Protein AF-A0A3E2N4V1-F1 (afdb_monomer_lite)

Organism: NCBI:txid253257

pLDDT: mean 80.73, std 14.03, range [43.06, 97.31]

Sequence (299 aa):
MKLDQALDEIYKNLSEELDNINGIEFQKKQLLSNEMTPVEKLLNYYCIFDVINSSLPREKSDGDALFFEIEKKTLENKNIMYAKCADVTFSFWILFSTMIRIKDVKLDGVRKNKEGRYSKNFKVISNLLNIKDKEIIKRTMEMFDYQAKEYWTRGNLFLLPDKTNSYGKRLMNNDRFRLTEDKLDLTLWQCFKGGKLSIYFQDNNEKLVEWIKSEHLECMFSRDFFCIEFDGITKELNYDDADIFKTNIQCMYSQESRYIEREYLFSELSENEMKNYIINLQKVIKYRNNRFIKDCENS

Foldseek 3Di:
DWLVVLLVVLCVLCVVVVVVDPPCVVLVVVQPDPDDFLLLNVLSLLQSLQVRPPPDDCCNRPSQLVLVVVVVVVPPDDDPQQSQQKDFLADPQQLLQLLCQLVVPDFPPFDADPLSGGDSYNRVSVSLSPPPPDPSSVVSSVLCRLCSGLVSDLLGMAGQQQDAAPVRDTYCPVVCCVQAVSQNLVSLLLCAQPHPNVRSQVNDVVSSLVRCVVSVVLLQQDLCLLVDDLVNLALPDDRSVGDDDSQRGCDQQDNPDRDDPDRDDSNPDHSSSSSSNSRSSSSSSSNSNSPVVVVVVVD

Radius of gyration: 19.4 Å; chains: 1; bounding box: 49×43×57 Å

Structure (mmCIF, N/CA/C/O backbone):
data_AF-A0A3E2N4V1-F1
#
_entry.id   AF-A0A3E2N4V1-F1
#
loop_
_atom_site.group_PDB
_atom_site.id
_atom_site.type_symbol
_atom_site.label_atom_id
_atom_site.label_alt_id
_atom_site.label_comp_id
_atom_site.label_asym_id
_atom_site.label_entity_id
_atom_site.label_seq_id
_atom_site.pdbx_PDB_ins_code
_atom_site.Cartn_x
_atom_site.Cartn_y
_atom_site.Cartn_z
_atom_site.occupancy
_atom_site.B_iso_or_equiv
_atom_site.auth_seq_id
_atom_site.auth_comp_id
_atom_site.auth_asym_id
_atom_site.auth_atom_id
_atom_site.pdbx_PDB_model_num
ATOM 1 N N . MET A 1 1 ? -3.587 -15.792 1.107 1.00 58.47 1 MET A N 1
ATOM 2 C CA . MET A 1 1 ? -4.174 -15.882 2.466 1.00 58.47 1 MET A CA 1
ATOM 3 C C . MET A 1 1 ? -4.967 -14.603 2.736 1.00 58.47 1 MET A C 1
ATOM 5 O O . MET A 1 1 ? -4.524 -13.563 2.273 1.00 58.47 1 MET A O 1
ATOM 9 N N . LYS A 1 2 ? -6.151 -14.661 3.365 1.00 65.00 2 LYS A N 1
ATOM 10 C CA . LYS A 1 2 ? -6.993 -13.470 3.667 1.00 65.00 2 LYS A CA 1
ATOM 11 C C . LYS A 1 2 ? -6.695 -12.915 5.070 1.00 65.00 2 LYS A C 1
ATOM 13 O O . LYS A 1 2 ? -6.191 -13.668 5.898 1.00 65.00 2 LYS A O 1
ATOM 18 N N . LEU A 1 3 ? -7.053 -11.648 5.343 1.00 65.94 3 LEU A N 1
ATOM 19 C CA . LEU A 1 3 ? -6.888 -10.973 6.650 1.00 65.94 3 LEU A CA 1
ATOM 20 C C . LEU A 1 3 ? -7.244 -11.878 7.841 1.00 65.94 3 LEU A C 1
ATOM 22 O O . LEU A 1 3 ? -6.459 -11.977 8.774 1.00 65.94 3 LEU A O 1
ATOM 26 N N . ASP A 1 4 ? -8.383 -12.570 7.778 1.00 66.38 4 ASP A N 1
ATOM 27 C CA . ASP A 1 4 ? -8.861 -13.435 8.864 1.00 66.38 4 ASP A CA 1
ATOM 28 C C . ASP A 1 4 ? -7.884 -14.574 9.186 1.00 66.38 4 ASP A C 1
ATOM 30 O O . ASP A 1 4 ? -7.523 -14.769 10.336 1.00 66.38 4 ASP A O 1
ATOM 34 N N . GLN A 1 5 ? -7.365 -15.256 8.163 1.00 67.94 5 GLN A N 1
ATOM 35 C CA . GLN A 1 5 ? -6.404 -16.352 8.341 1.00 67.94 5 GLN A CA 1
ATOM 36 C C . GLN A 1 5 ? -5.072 -15.856 8.920 1.00 67.94 5 GLN A C 1
ATOM 38 O O . GLN A 1 5 ? -4.460 -16.530 9.744 1.00 67.94 5 GLN A O 1
ATOM 43 N N . ALA A 1 6 ? -4.623 -14.675 8.485 1.00 65.81 6 ALA A N 1
ATOM 44 C CA . ALA A 1 6 ? -3.412 -14.056 9.008 1.00 65.81 6 ALA A CA 1
ATOM 45 C C . ALA A 1 6 ? -3.594 -13.646 10.476 1.00 65.81 6 ALA A C 1
ATOM 47 O O . ALA A 1 6 ? -2.721 -13.917 11.297 1.00 65.81 6 ALA A O 1
ATOM 48 N N . LEU A 1 7 ? -4.737 -13.035 10.809 1.00 67.38 7 LEU A N 1
ATOM 49 C CA . LEU A 1 7 ? -5.078 -12.675 12.180 1.00 67.38 7 LEU A CA 1
ATOM 50 C C . LEU A 1 7 ? -5.178 -13.902 13.069 1.00 67.38 7 LEU A C 1
ATOM 52 O O . LEU A 1 7 ? -4.609 -13.868 14.146 1.00 67.38 7 LEU A O 1
ATOM 56 N N . ASP A 1 8 ? -5.833 -14.976 12.638 1.00 69.75 8 ASP A N 1
ATOM 57 C CA . ASP A 1 8 ? -5.962 -16.194 13.441 1.00 69.75 8 ASP A CA 1
ATOM 58 C C . ASP A 1 8 ? -4.592 -16.791 13.790 1.00 69.75 8 ASP A C 1
ATOM 60 O O . ASP A 1 8 ? -4.352 -17.161 14.938 1.00 69.75 8 ASP 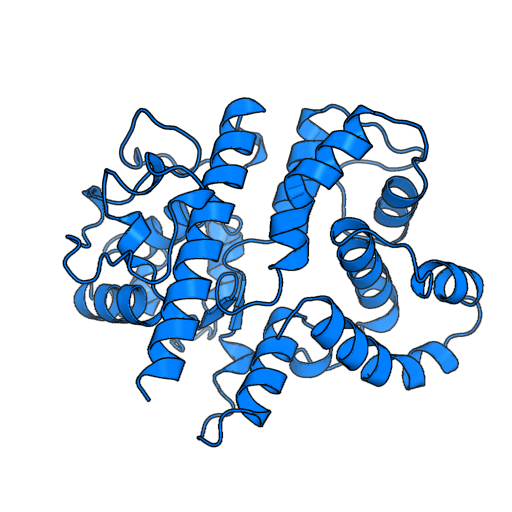A O 1
ATOM 64 N N . GLU A 1 9 ? -3.655 -16.827 12.837 1.00 67.25 9 GLU A N 1
ATOM 65 C CA . GLU A 1 9 ? -2.293 -17.316 13.084 1.00 67.25 9 GLU A CA 1
ATOM 66 C C . GLU A 1 9 ? -1.490 -16.345 13.972 1.00 67.25 9 GLU A C 1
ATOM 68 O O . GLU A 1 9 ? -0.752 -16.778 14.858 1.00 67.25 9 GLU A O 1
ATOM 73 N N . ILE A 1 10 ? -1.666 -15.030 13.795 1.00 64.69 10 ILE A N 1
ATOM 74 C CA . ILE A 1 10 ? -1.121 -13.998 14.692 1.00 64.69 10 ILE A CA 1
ATOM 75 C C . ILE A 1 10 ? -1.653 -14.202 16.112 1.00 64.69 10 ILE A C 1
ATOM 77 O O . ILE A 1 10 ? -0.876 -14.299 17.055 1.00 64.69 10 ILE A O 1
ATOM 81 N N . TYR A 1 11 ? -2.969 -14.306 16.269 1.00 66.62 11 TYR A N 1
ATOM 82 C CA . TYR A 1 11 ? -3.641 -14.504 17.545 1.00 66.62 11 TYR A CA 1
ATOM 83 C C . TYR A 1 11 ? -3.194 -15.792 18.203 1.00 66.62 11 TYR A C 1
ATOM 85 O O . TYR A 1 11 ? -2.891 -15.777 19.385 1.00 66.62 11 TYR A O 1
ATOM 93 N N . LYS A 1 12 ? -3.090 -16.887 17.453 1.00 68.25 12 LYS A N 1
ATOM 94 C CA . LYS A 1 12 ? -2.571 -18.156 17.958 1.00 68.25 12 LYS A CA 1
ATOM 95 C C . LYS A 1 12 ? -1.145 -18.011 18.488 1.00 68.25 12 LYS A C 1
ATOM 97 O O . LYS A 1 12 ? -0.866 -18.476 19.586 1.00 68.25 12 LYS A O 1
ATOM 102 N N . ASN A 1 13 ? -0.269 -17.324 17.752 1.00 63.62 13 ASN A N 1
ATOM 103 C CA . ASN A 1 13 ? 1.108 -17.075 18.185 1.00 63.62 13 ASN A CA 1
ATOM 104 C C . ASN A 1 13 ? 1.195 -16.108 19.382 1.00 63.62 13 ASN A C 1
ATOM 106 O O . ASN A 1 13 ? 2.127 -16.206 20.172 1.00 63.62 13 ASN A O 1
ATOM 110 N N . LEU A 1 14 ? 0.236 -15.188 19.525 1.00 59.28 14 LEU A N 1
ATOM 111 C CA . LEU A 1 14 ? 0.198 -14.187 20.597 1.00 59.28 14 LEU A CA 1
ATOM 112 C C . LEU A 1 14 ? -0.629 -14.622 21.817 1.00 59.28 14 LEU A C 1
ATOM 114 O O . LEU A 1 14 ? -0.462 -14.043 22.883 1.00 59.28 14 LEU A O 1
ATOM 118 N N . SER A 1 15 ? -1.510 -15.618 21.690 1.00 58.41 15 SER A N 1
ATOM 119 C CA . SER A 1 15 ? -2.417 -16.111 22.740 1.00 58.41 15 SER A CA 1
ATOM 120 C C . SER A 1 15 ? -1.646 -16.572 23.971 1.00 58.41 15 SER A C 1
ATOM 122 O O . SER A 1 15 ? -2.024 -16.241 25.091 1.00 58.41 15 SER A O 1
ATOM 124 N N . GLU A 1 16 ? -0.536 -17.281 23.763 1.00 59.56 16 GLU A N 1
ATOM 125 C CA . GLU A 1 16 ? 0.322 -17.767 24.846 1.00 59.56 16 GLU A CA 1
ATOM 126 C C . GLU A 1 16 ? 0.996 -16.613 25.610 1.00 59.56 16 GLU A C 1
ATOM 128 O O . GLU A 1 16 ? 1.201 -16.710 26.817 1.00 59.56 16 GLU A O 1
ATOM 133 N N . GLU A 1 17 ? 1.294 -15.488 24.952 1.00 58.19 17 GLU A N 1
ATOM 134 C CA . GLU A 1 17 ? 1.841 -14.298 25.620 1.00 58.19 17 GLU A CA 1
ATOM 135 C C . GLU A 1 17 ? 0.741 -13.435 26.253 1.00 58.19 17 GLU A C 1
ATOM 137 O O . GLU A 1 17 ? 0.893 -12.964 27.379 1.00 58.19 17 GLU A O 1
ATOM 142 N N . LEU A 1 18 ? -0.401 -13.284 25.577 1.00 57.09 18 LEU A N 1
ATOM 143 C CA . LEU A 1 18 ? -1.580 -12.564 26.060 1.00 57.09 18 LEU A CA 1
ATOM 144 C C . LEU A 1 18 ? -2.110 -13.149 27.371 1.00 57.09 18 LEU A C 1
ATOM 146 O O . LEU A 1 18 ? -2.526 -12.396 28.253 1.00 57.09 18 LEU A O 1
ATOM 150 N N . ASP A 1 19 ? -2.107 -14.473 27.524 1.00 60.50 19 ASP A N 1
ATOM 151 C CA . ASP A 1 19 ? -2.536 -15.170 28.746 1.00 60.50 19 ASP A CA 1
ATOM 152 C C . ASP A 1 19 ? -1.631 -14.936 29.952 1.00 60.50 19 ASP A C 1
ATOM 154 O O . ASP A 1 19 ? -2.089 -15.067 31.085 1.00 60.50 19 ASP A O 1
ATOM 158 N N . ASN A 1 20 ? -0.414 -14.449 29.725 1.00 57.34 20 ASN A N 1
ATOM 159 C CA . ASN A 1 20 ? 0.532 -14.100 30.779 1.00 57.34 20 ASN A CA 1
ATOM 160 C C . ASN A 1 20 ? 0.531 -12.602 31.144 1.00 57.34 20 ASN A C 1
ATOM 162 O O . ASN A 1 20 ? 1.200 -12.203 32.100 1.00 57.34 20 ASN A O 1
ATOM 166 N N . ILE A 1 21 ? -0.218 -11.758 30.423 1.00 57.19 21 ILE A N 1
ATOM 167 C CA . ILE A 1 21 ? -0.322 -10.321 30.712 1.00 57.19 21 ILE A CA 1
ATOM 168 C C . ILE A 1 21 ? -1.536 -10.078 31.620 1.00 57.19 21 ILE A C 1
ATOM 170 O O . ILE A 1 21 ? -2.685 -10.118 31.183 1.00 57.19 21 ILE A O 1
ATOM 174 N N . ASN A 1 22 ? -1.280 -9.789 32.898 1.00 52.47 22 ASN A N 1
ATOM 175 C CA . ASN A 1 22 ? -2.322 -9.399 33.853 1.00 52.47 22 ASN A CA 1
ATOM 176 C C . ASN A 1 22 ? -2.904 -8.015 33.510 1.00 52.47 22 ASN A C 1
ATOM 178 O O . ASN A 1 22 ? -2.154 -7.067 33.269 1.00 52.47 22 ASN A O 1
ATOM 182 N N . GLY A 1 23 ? -4.234 -7.865 33.571 1.00 53.09 23 GLY A N 1
ATOM 183 C CA . GLY A 1 23 ? -4.907 -6.563 33.463 1.00 53.09 23 GLY A CA 1
ATOM 184 C C . GLY A 1 23 ? -5.324 -6.152 32.048 1.00 53.09 23 GLY A C 1
ATOM 185 O O . GLY A 1 23 ? -5.673 -4.989 31.838 1.00 53.09 23 GLY A O 1
ATOM 186 N N . ILE A 1 24 ? -5.313 -7.088 31.090 1.00 53.81 24 ILE A N 1
ATOM 187 C CA . ILE A 1 24 ? -5.814 -6.876 29.722 1.00 53.81 24 ILE A CA 1
ATOM 188 C C . ILE A 1 24 ? -7.078 -7.694 29.396 1.00 53.81 24 ILE A C 1
ATOM 190 O O . ILE A 1 24 ? -7.477 -7.774 28.235 1.00 53.81 24 ILE A O 1
ATOM 194 N N . GLU A 1 25 ? -7.744 -8.302 30.388 1.00 56.88 25 GLU A N 1
ATOM 195 C CA . GLU A 1 25 ? -8.963 -9.109 30.187 1.00 56.88 25 GLU A CA 1
ATOM 196 C C . GLU A 1 25 ? -10.086 -8.353 29.457 1.00 56.88 25 GLU A C 1
ATOM 198 O O . GLU A 1 25 ? -10.826 -8.938 28.663 1.00 56.88 25 GLU A O 1
ATOM 203 N N . PHE A 1 26 ? -10.209 -7.045 29.692 1.00 51.50 26 PHE A N 1
ATOM 204 C CA . PHE A 1 26 ? -11.196 -6.210 29.009 1.00 51.50 26 PHE A CA 1
ATOM 205 C C . PHE A 1 26 ? -10.869 -6.048 27.517 1.00 51.50 26 PHE A C 1
ATOM 207 O O . PHE A 1 26 ? -11.755 -6.176 26.670 1.00 51.50 26 PHE A O 1
ATOM 214 N N . GLN A 1 27 ? -9.592 -5.836 27.192 1.00 56.81 27 GLN A N 1
ATOM 215 C CA . GLN A 1 27 ? -9.087 -5.774 25.826 1.00 56.81 27 GLN A CA 1
ATOM 216 C C . GLN A 1 27 ? -9.297 -7.123 25.139 1.00 56.81 27 GLN A C 1
ATOM 218 O O . GLN A 1 27 ? -9.905 -7.153 24.077 1.00 56.81 27 GLN A O 1
ATOM 223 N N . LYS A 1 28 ? -8.934 -8.248 25.772 1.00 55.97 28 LYS A N 1
ATOM 224 C CA . LYS A 1 28 ? -9.174 -9.602 25.230 1.00 55.97 28 LYS A CA 1
ATOM 225 C C . LYS A 1 28 ? -10.636 -9.824 24.827 1.00 55.97 28 LYS A C 1
ATOM 227 O O . LYS A 1 28 ? -10.908 -10.331 23.743 1.00 55.97 28 LYS A O 1
ATOM 232 N N . LYS A 1 29 ? -11.585 -9.397 25.667 1.00 56.25 29 LYS A N 1
ATOM 233 C CA . LYS A 1 29 ? -13.025 -9.555 25.408 1.00 56.25 29 LYS A CA 1
ATOM 234 C C . LYS A 1 29 ? -13.541 -8.672 24.261 1.00 56.25 29 LYS A C 1
ATOM 236 O O . LYS A 1 29 ? -14.451 -9.096 23.557 1.00 56.25 29 LYS A O 1
ATOM 241 N N . GLN A 1 30 ? -12.981 -7.475 24.057 1.00 56.34 30 GLN A N 1
ATOM 242 C CA . GLN A 1 30 ? -13.285 -6.643 22.878 1.00 56.34 30 GLN A CA 1
ATOM 243 C C . GLN A 1 30 ? -12.625 -7.177 21.595 1.00 56.34 30 GLN A C 1
ATOM 245 O O . GLN A 1 30 ? -13.226 -7.097 20.527 1.00 56.34 30 GLN A O 1
ATOM 250 N N . LEU A 1 31 ? -11.418 -7.739 21.702 1.00 53.03 31 LEU A N 1
ATOM 251 C CA . LEU A 1 31 ? -10.605 -8.225 20.580 1.00 53.03 31 LEU A CA 1
ATOM 252 C C . LEU A 1 31 ? -11.146 -9.512 19.931 1.00 53.03 31 LEU A C 1
ATOM 254 O O . LEU A 1 31 ? -10.849 -9.771 18.771 1.00 53.03 31 LEU A O 1
ATOM 258 N N . LEU A 1 32 ? -11.946 -10.300 20.656 1.00 52.72 32 LEU A N 1
ATOM 259 C CA . LEU A 1 32 ? -12.486 -11.598 20.216 1.00 52.72 32 LEU A CA 1
ATOM 260 C C . LEU A 1 32 ? -13.977 -11.541 19.825 1.00 52.72 32 LEU A C 1
ATOM 262 O O . LEU A 1 32 ? -14.663 -12.561 19.789 1.00 52.72 32 LEU A O 1
ATOM 266 N N . SER A 1 33 ? -14.506 -10.344 19.562 1.00 57.91 33 SER A N 1
ATOM 267 C CA . SER A 1 33 ? -15.866 -10.171 19.043 1.00 57.91 33 SER A CA 1
ATOM 268 C C . SER A 1 33 ? -15.996 -10.772 17.635 1.00 57.91 33 SER A C 1
ATOM 270 O O . SER A 1 33 ? -15.284 -10.367 16.717 1.00 57.91 33 SER A O 1
ATOM 272 N N . ASN A 1 34 ? -16.940 -11.698 17.436 1.00 54.94 34 ASN A N 1
ATOM 273 C CA . ASN A 1 34 ? -17.176 -12.355 16.140 1.00 54.94 34 ASN A CA 1
ATOM 274 C C . ASN A 1 34 ? -17.822 -11.441 15.074 1.00 54.94 34 ASN A C 1
ATOM 276 O O . ASN A 1 34 ? -17.920 -11.841 13.916 1.00 54.94 34 ASN A O 1
ATOM 280 N N . GLU A 1 35 ? -18.237 -10.220 15.426 1.00 71.81 35 GLU A N 1
ATOM 281 C CA . GLU A 1 35 ? -18.923 -9.274 14.529 1.00 71.81 35 GLU A CA 1
ATOM 282 C C . GLU A 1 35 ? -18.092 -8.002 14.294 1.00 71.81 35 GLU A C 1
ATOM 284 O O . GLU A 1 35 ? -18.547 -6.892 14.548 1.00 71.81 35 GLU A O 1
ATOM 289 N N . MET A 1 36 ? -16.842 -8.150 13.849 1.00 81.62 36 MET A N 1
ATOM 290 C CA . MET A 1 36 ? -15.988 -7.010 13.487 1.00 81.62 36 MET A CA 1
ATOM 291 C C . MET A 1 36 ? -15.849 -6.857 11.972 1.00 81.62 36 MET A C 1
ATOM 293 O O . MET A 1 36 ? -15.576 -7.826 11.255 1.00 81.62 36 MET A O 1
ATOM 297 N N . THR A 1 37 ? -15.961 -5.619 11.498 1.00 87.31 37 THR A N 1
ATOM 298 C CA . THR A 1 37 ? -15.586 -5.213 10.138 1.00 87.31 37 THR A CA 1
ATOM 299 C C . THR A 1 37 ? -14.085 -5.434 9.892 1.00 87.31 37 THR A C 1
ATOM 301 O O . THR A 1 37 ? -13.292 -5.500 10.840 1.00 87.31 37 THR A O 1
ATOM 304 N N . PRO A 1 38 ? -13.638 -5.527 8.624 1.00 89.06 38 PRO A N 1
ATOM 305 C CA . PRO A 1 38 ? -12.215 -5.640 8.303 1.00 89.06 38 PRO A CA 1
ATOM 306 C C . PRO A 1 38 ? -11.358 -4.518 8.908 1.00 89.06 38 PRO A C 1
ATOM 308 O O . PRO A 1 38 ? -10.259 -4.777 9.401 1.00 89.06 38 PRO A O 1
ATOM 311 N N . VAL A 1 39 ? -11.860 -3.278 8.913 1.00 91.19 39 VAL A N 1
ATOM 312 C CA . VAL A 1 39 ? -11.156 -2.136 9.515 1.00 91.19 39 VAL A CA 1
ATOM 313 C C . VAL A 1 39 ? -11.015 -2.297 11.025 1.00 91.19 39 VAL A C 1
ATOM 315 O O . VAL A 1 39 ? -9.919 -2.105 11.554 1.00 91.19 39 VAL A O 1
ATOM 318 N N . GLU A 1 40 ? -12.084 -2.679 11.725 1.00 87.50 40 GLU A N 1
ATOM 319 C CA . GLU A 1 40 ? -12.035 -2.908 13.173 1.00 87.50 40 GLU A CA 1
ATOM 320 C C . GLU A 1 40 ? -11.039 -4.010 13.530 1.00 87.50 40 GLU A C 1
ATOM 322 O O . GLU A 1 40 ? -10.240 -3.837 14.450 1.00 87.50 40 GLU A O 1
ATOM 327 N N . LYS A 1 41 ? -11.013 -5.099 12.753 1.00 84.44 41 LYS A N 1
ATOM 328 C CA . LYS A 1 41 ? -10.042 -6.188 12.906 1.00 84.44 41 LYS A CA 1
ATOM 329 C C . LYS A 1 41 ? -8.595 -5.696 12.785 1.00 84.44 41 LYS A C 1
ATOM 331 O O . LYS A 1 41 ? -7.772 -5.997 13.650 1.00 84.44 41 LYS A O 1
ATOM 336 N N . LEU A 1 42 ? -8.282 -4.905 11.756 1.00 86.62 42 LEU A N 1
ATOM 337 C CA . LEU A 1 42 ? -6.926 -4.385 11.539 1.00 86.62 42 LEU A CA 1
ATOM 338 C C . LEU A 1 42 ? -6.511 -3.341 12.592 1.00 86.62 42 LEU A C 1
ATOM 340 O O . LEU A 1 42 ? -5.364 -3.318 13.038 1.00 86.62 42 LEU A O 1
ATOM 344 N N . LEU A 1 43 ? -7.442 -2.493 13.032 1.00 87.12 43 LEU A N 1
ATOM 345 C CA . LEU A 1 43 ? -7.211 -1.553 14.129 1.00 87.12 43 LEU A CA 1
ATOM 346 C C . LEU A 1 43 ? -6.951 -2.289 15.451 1.00 87.12 43 LEU A C 1
ATOM 348 O O . LEU A 1 43 ? -6.006 -1.957 16.167 1.00 87.12 43 LEU A O 1
ATOM 352 N N . ASN A 1 44 ? -7.731 -3.326 15.746 1.00 79.56 44 ASN A N 1
ATOM 353 C CA . ASN A 1 44 ? -7.531 -4.175 16.917 1.00 79.56 44 ASN A CA 1
ATOM 354 C C . ASN A 1 44 ? -6.181 -4.895 16.899 1.00 79.56 44 ASN A C 1
ATOM 356 O O . ASN A 1 44 ? -5.494 -4.922 17.921 1.00 79.56 44 ASN A O 1
ATOM 360 N N . TYR A 1 45 ? -5.740 -5.373 15.735 1.00 78.81 45 TYR A N 1
ATOM 361 C CA . TYR A 1 45 ? -4.380 -5.884 15.569 1.00 78.81 45 TYR A CA 1
ATOM 362 C C . TYR A 1 45 ? -3.316 -4.857 15.987 1.00 78.81 45 TYR A C 1
ATOM 364 O O . TYR A 1 45 ? -2.397 -5.191 16.732 1.00 78.81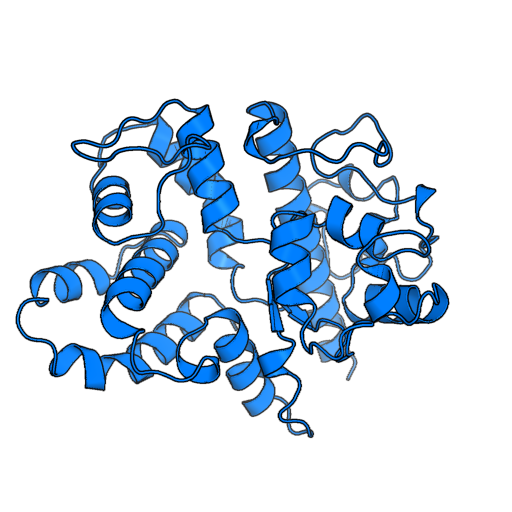 45 TYR A O 1
ATOM 372 N N . TYR A 1 46 ? -3.448 -3.587 15.588 1.00 81.12 46 TYR A N 1
ATOM 373 C CA . TYR A 1 46 ? -2.493 -2.556 16.008 1.00 81.12 46 TYR A CA 1
ATOM 374 C C . TYR A 1 46 ? -2.501 -2.296 17.517 1.00 81.12 46 TYR A C 1
ATOM 376 O O . TYR A 1 46 ? -1.437 -2.027 18.069 1.00 81.12 46 TYR A O 1
ATOM 384 N N . CYS A 1 47 ? -3.652 -2.396 18.190 1.00 75.19 47 CYS A N 1
ATOM 385 C CA . CYS A 1 47 ? -3.717 -2.333 19.654 1.00 75.19 47 CYS A CA 1
ATOM 386 C C . CYS A 1 47 ? -2.915 -3.460 20.306 1.00 75.19 47 CYS A C 1
ATOM 388 O O . CYS A 1 47 ? -2.172 -3.218 21.249 1.00 75.19 47 CYS A O 1
ATOM 390 N N . ILE A 1 48 ? -3.062 -4.684 19.805 1.00 70.25 48 ILE A N 1
ATOM 391 C CA . ILE A 1 48 ? -2.354 -5.858 20.325 1.00 70.25 48 ILE A CA 1
ATOM 392 C C . ILE A 1 48 ? -0.852 -5.714 20.101 1.00 70.25 48 ILE A C 1
ATOM 394 O O . ILE A 1 48 ? -0.059 -5.906 21.020 1.00 70.25 48 ILE A O 1
ATOM 398 N N . PHE A 1 49 ? -0.471 -5.322 18.886 1.00 70.00 49 PHE A N 1
ATOM 399 C CA . PHE A 1 49 ? 0.914 -5.078 18.516 1.00 70.00 49 PHE A CA 1
ATOM 400 C C . PHE A 1 49 ? 1.542 -3.991 19.404 1.00 70.00 49 PHE A C 1
ATOM 402 O O . PHE A 1 49 ? 2.672 -4.161 19.832 1.00 70.00 49 PHE A O 1
ATOM 409 N N . ASP A 1 50 ? 0.827 -2.915 19.751 1.00 66.12 50 ASP A N 1
ATOM 410 C CA . ASP A 1 50 ? 1.306 -1.876 20.688 1.00 66.12 50 ASP A CA 1
ATOM 411 C C . ASP A 1 50 ? 1.540 -2.417 22.116 1.00 66.12 50 ASP A C 1
ATOM 413 O O . ASP A 1 50 ? 2.421 -1.938 22.824 1.00 66.12 50 ASP A O 1
ATOM 417 N N . VAL A 1 51 ? 0.781 -3.437 22.534 1.00 62.56 51 VAL A N 1
ATOM 418 C CA . VAL A 1 51 ? 0.833 -4.012 23.891 1.00 62.56 51 VAL A CA 1
ATOM 419 C C . VAL A 1 51 ? 1.899 -5.106 24.036 1.00 62.56 51 VAL A C 1
ATOM 421 O O . VAL A 1 51 ? 2.556 -5.168 25.071 1.00 62.56 51 VAL A O 1
ATOM 424 N N . ILE A 1 52 ? 2.081 -5.967 23.028 1.00 61.81 52 ILE A N 1
ATOM 425 C CA . ILE A 1 52 ? 2.908 -7.188 23.145 1.00 61.81 52 ILE A CA 1
ATOM 426 C C . ILE A 1 52 ? 4.330 -7.001 22.594 1.00 61.81 52 ILE A C 1
ATOM 428 O O . ILE A 1 52 ? 5.262 -7.703 22.970 1.00 61.81 52 ILE A O 1
ATOM 432 N N . ASN A 1 53 ? 4.539 -6.035 21.701 1.00 61.47 53 ASN A N 1
ATOM 433 C CA . ASN A 1 53 ? 5.668 -6.067 20.771 1.00 61.47 53 ASN A CA 1
ATOM 434 C C . ASN A 1 53 ? 7.080 -6.085 21.315 1.00 61.47 53 ASN A C 1
ATOM 436 O O . ASN A 1 53 ? 7.989 -6.474 20.583 1.00 61.47 53 ASN A O 1
ATOM 440 N N . SER A 1 54 ? 7.321 -5.496 22.485 1.00 56.56 54 SER A N 1
ATOM 441 C CA . SER A 1 54 ? 8.680 -5.051 22.807 1.00 56.56 54 SER A CA 1
ATOM 442 C C . SER A 1 54 ? 9.691 -6.200 22.953 1.00 56.56 54 SER A C 1
ATOM 444 O O . SER A 1 54 ? 10.886 -5.930 23.035 1.00 56.56 54 SER A O 1
ATOM 446 N N . SER A 1 55 ? 9.238 -7.458 22.954 1.00 60.00 55 SER A N 1
ATOM 447 C CA . SER A 1 55 ? 10.047 -8.669 23.141 1.00 60.00 55 SER A CA 1
ATOM 448 C C . SER A 1 55 ? 10.155 -9.606 21.927 1.00 60.00 55 SER A C 1
ATOM 450 O O . SER A 1 55 ? 10.984 -10.516 21.970 1.00 60.00 55 SER A O 1
ATOM 452 N N . LEU A 1 56 ? 9.379 -9.423 20.849 1.00 65.50 56 LEU A N 1
ATOM 453 C CA . LEU A 1 56 ? 9.307 -10.395 19.743 1.00 65.50 56 LEU A CA 1
ATOM 454 C C . LEU A 1 56 ? 10.172 -10.010 18.517 1.00 65.50 56 LEU A C 1
ATOM 456 O O . LEU A 1 56 ? 10.233 -8.835 18.151 1.00 65.50 56 LEU A O 1
ATOM 460 N N . PRO A 1 57 ? 10.823 -10.980 17.833 1.00 67.25 57 PRO A N 1
ATOM 461 C CA . PRO A 1 57 ? 11.485 -10.749 16.543 1.00 67.25 57 PRO A CA 1
ATOM 462 C C . PRO A 1 57 ? 10.512 -10.267 15.454 1.00 67.25 57 PRO A C 1
ATOM 464 O O . PRO A 1 57 ? 9.358 -10.696 15.431 1.00 67.25 57 PRO A O 1
ATOM 467 N N . ARG A 1 58 ? 10.993 -9.447 14.502 1.00 68.00 58 ARG A N 1
ATOM 468 C CA . ARG A 1 58 ? 10.170 -8.818 13.443 1.00 68.00 58 ARG A CA 1
ATOM 469 C C . ARG A 1 58 ? 9.325 -9.831 12.673 1.00 68.00 58 ARG A C 1
ATOM 471 O O . ARG A 1 58 ? 8.154 -9.593 12.444 1.00 68.00 58 ARG A O 1
ATOM 478 N N . GLU A 1 59 ? 9.887 -10.971 12.297 1.00 67.88 59 GLU A N 1
ATOM 479 C CA . GLU A 1 59 ? 9.185 -12.028 11.558 1.00 67.88 59 GLU A CA 1
ATOM 480 C C . GLU A 1 59 ? 8.012 -12.671 12.321 1.00 67.88 59 GLU A C 1
ATOM 482 O O . GLU A 1 59 ? 7.223 -13.398 11.725 1.00 67.88 59 GLU A O 1
ATOM 487 N N . LYS A 1 60 ? 7.899 -12.423 13.632 1.00 65.31 60 LYS A N 1
ATOM 488 C CA . LYS A 1 60 ? 6.806 -12.900 14.488 1.00 65.31 60 LYS A CA 1
ATOM 489 C C . LYS A 1 60 ? 5.861 -11.796 14.940 1.00 65.31 60 LYS A C 1
ATOM 491 O O . LYS A 1 60 ? 4.800 -12.106 15.472 1.00 65.31 60 LYS A O 1
ATOM 496 N N . SER A 1 61 ? 6.250 -10.538 14.770 1.00 63.12 61 SER A N 1
ATOM 497 C CA . SER A 1 61 ? 5.471 -9.409 15.249 1.00 63.12 61 SER A CA 1
ATOM 498 C C . SER A 1 61 ? 5.019 -8.493 14.117 1.00 63.12 61 SER A C 1
ATOM 500 O O . SER A 1 61 ? 3.876 -8.054 14.131 1.00 63.12 61 SER A O 1
ATOM 502 N N . ASP A 1 62 ? 5.859 -8.205 13.126 1.00 71.44 62 ASP A N 1
ATOM 503 C CA . ASP A 1 62 ? 5.514 -7.332 12.006 1.00 71.44 62 ASP A CA 1
ATOM 504 C C . ASP A 1 62 ? 4.639 -8.075 10.992 1.00 71.44 62 ASP A C 1
ATOM 506 O O . ASP A 1 62 ? 4.999 -9.143 10.494 1.00 71.44 62 ASP A O 1
ATOM 510 N N . GLY A 1 63 ? 3.460 -7.522 10.710 1.00 70.75 63 GLY A N 1
ATOM 511 C CA . GLY A 1 63 ? 2.402 -8.239 9.996 1.00 70.75 63 GLY A CA 1
ATOM 512 C C . GLY A 1 63 ? 2.753 -8.526 8.536 1.00 70.75 63 GLY A C 1
ATOM 513 O O . GLY A 1 63 ? 2.350 -9.553 7.995 1.00 70.75 63 GLY A O 1
ATOM 514 N N . ASP A 1 64 ? 3.529 -7.646 7.901 1.00 74.88 64 ASP A N 1
ATOM 515 C CA . ASP A 1 64 ? 4.043 -7.864 6.548 1.00 74.88 64 ASP A CA 1
ATOM 516 C C . ASP A 1 64 ? 5.090 -8.994 6.516 1.00 74.88 64 ASP A C 1
ATOM 518 O O . ASP A 1 64 ? 4.978 -9.918 5.713 1.00 74.88 64 ASP A O 1
ATOM 522 N N . ALA A 1 65 ? 6.053 -8.986 7.436 1.00 73.19 65 ALA A N 1
ATOM 523 C CA . ALA A 1 65 ? 7.088 -10.004 7.561 1.00 73.19 65 ALA A CA 1
ATOM 524 C C . ALA A 1 65 ? 6.490 -11.375 7.901 1.00 73.19 65 ALA A C 1
ATOM 526 O O . ALA A 1 65 ? 6.881 -12.383 7.311 1.00 73.19 65 ALA A O 1
ATOM 527 N N . LEU A 1 66 ? 5.518 -11.408 8.814 1.00 70.31 66 LEU A N 1
ATOM 528 C CA . LEU A 1 66 ? 4.831 -12.629 9.209 1.00 70.31 66 LEU A CA 1
ATOM 529 C C . LEU A 1 66 ? 3.999 -13.215 8.065 1.00 70.31 66 LEU A C 1
ATOM 531 O O . LEU A 1 66 ? 4.041 -14.427 7.859 1.00 70.31 66 LEU A O 1
ATOM 535 N N . PHE A 1 67 ? 3.288 -12.386 7.289 1.00 73.44 67 PHE A N 1
ATOM 536 C CA . PHE A 1 67 ? 2.570 -12.874 6.109 1.00 73.44 67 PHE A CA 1
ATOM 537 C C . PHE A 1 67 ? 3.518 -13.599 5.154 1.00 73.44 67 PHE A C 1
ATOM 539 O O . PHE A 1 67 ? 3.239 -14.728 4.757 1.00 73.44 67 PHE A O 1
ATOM 546 N N . PHE A 1 68 ? 4.648 -12.977 4.811 1.00 72.56 68 PHE A N 1
ATOM 547 C CA . PHE A 1 68 ? 5.599 -13.593 3.889 1.00 72.56 68 PHE A CA 1
ATOM 548 C C . PHE A 1 68 ? 6.267 -14.834 4.478 1.00 72.56 68 PHE A C 1
ATOM 550 O O . PHE A 1 68 ? 6.581 -15.761 3.736 1.00 72.56 68 PHE A O 1
ATOM 557 N N . GLU A 1 69 ? 6.469 -14.900 5.795 1.00 68.75 69 GLU A N 1
ATOM 558 C CA . GLU A 1 69 ? 6.961 -16.120 6.437 1.00 68.75 69 GLU A CA 1
ATOM 559 C C . GLU A 1 69 ? 5.928 -17.258 6.364 1.00 68.75 69 GLU A C 1
ATOM 561 O O . GLU A 1 69 ? 6.305 -18.411 6.149 1.00 68.75 69 GLU A O 1
ATOM 566 N N . ILE A 1 70 ? 4.629 -16.959 6.481 1.00 66.25 70 ILE A N 1
ATOM 567 C CA . ILE A 1 70 ? 3.551 -17.946 6.308 1.00 66.25 70 ILE A CA 1
ATOM 568 C C . ILE A 1 70 ? 3.444 -18.388 4.843 1.00 66.25 70 ILE A C 1
ATOM 570 O O . ILE A 1 70 ? 3.412 -19.585 4.564 1.00 66.25 70 ILE A O 1
ATOM 574 N N . GLU A 1 71 ? 3.448 -17.449 3.900 1.00 65.62 71 GLU A N 1
ATOM 575 C CA . GLU A 1 71 ? 3.402 -17.743 2.464 1.00 65.62 71 GLU A CA 1
ATOM 576 C C . GLU A 1 71 ? 4.614 -18.572 2.009 1.00 65.62 71 GLU A C 1
ATOM 578 O O . GLU A 1 71 ? 4.486 -19.540 1.260 1.00 65.62 71 GLU A O 1
ATOM 583 N N . LYS A 1 72 ? 5.799 -18.278 2.545 1.00 64.19 72 LYS A N 1
ATOM 584 C CA . LYS A 1 72 ? 7.000 -19.089 2.333 1.00 64.19 72 LYS A CA 1
ATOM 585 C C . LYS A 1 72 ? 6.849 -20.518 2.854 1.00 64.19 72 LYS A C 1
ATOM 587 O O . LYS A 1 72 ? 7.341 -21.435 2.212 1.00 64.19 72 LYS A O 1
ATOM 592 N N . LYS A 1 73 ? 6.180 -20.751 3.989 1.00 59.69 73 LYS A N 1
ATOM 593 C CA . LYS A 1 73 ? 5.916 -22.127 4.462 1.00 59.69 73 LYS A CA 1
ATOM 594 C C . LYS A 1 73 ? 5.026 -22.912 3.495 1.00 59.69 73 LYS A C 1
ATOM 596 O O . LYS A 1 73 ? 5.106 -24.135 3.480 1.00 59.69 73 LYS A O 1
ATOM 601 N N . THR A 1 74 ? 4.203 -22.226 2.701 1.00 56.50 74 THR A N 1
ATOM 602 C CA . THR A 1 74 ? 3.377 -22.845 1.654 1.00 56.50 74 THR A CA 1
ATOM 603 C C . THR A 1 74 ? 4.095 -22.999 0.310 1.00 56.50 74 THR A C 1
ATOM 605 O O . THR A 1 74 ? 3.686 -23.827 -0.497 1.00 56.50 74 THR A O 1
ATOM 608 N N . LEU A 1 75 ? 5.178 -22.250 0.076 1.00 53.56 75 LEU A N 1
ATOM 609 C CA . LEU A 1 75 ? 5.987 -22.298 -1.141 1.00 53.56 75 LEU A CA 1
ATOM 610 C C . LEU A 1 75 ? 7.328 -22.972 -0.820 1.00 53.56 75 LEU A C 1
ATOM 612 O O . LEU A 1 75 ? 8.260 -22.328 -0.342 1.00 53.56 75 LEU A O 1
ATOM 616 N N . GLU A 1 76 ? 7.439 -24.279 -1.063 1.00 47.88 76 GLU A N 1
ATOM 617 C CA . GLU A 1 76 ? 8.684 -25.042 -0.899 1.00 47.88 76 GLU A CA 1
ATOM 618 C C . GLU A 1 76 ? 9.793 -24.523 -1.839 1.00 47.88 76 GLU A C 1
ATOM 620 O O . GLU A 1 76 ? 10.061 -25.131 -2.866 1.00 47.88 76 GLU A O 1
ATOM 625 N N . ASN A 1 77 ? 10.455 -23.398 -1.534 1.00 43.41 77 ASN A N 1
ATOM 626 C CA . ASN A 1 77 ? 11.786 -23.066 -2.054 1.00 43.41 77 ASN A CA 1
ATOM 627 C C . ASN A 1 77 ? 12.460 -21.864 -1.349 1.00 43.41 77 ASN A C 1
ATOM 629 O O . ASN A 1 77 ? 11.964 -20.745 -1.297 1.00 43.41 77 ASN A O 1
ATOM 633 N N . LYS A 1 78 ? 13.657 -22.153 -0.823 1.00 43.06 78 LYS A N 1
ATOM 634 C CA . LYS A 1 78 ? 14.820 -21.309 -0.467 1.00 43.06 78 LYS A CA 1
ATOM 635 C C . LYS A 1 78 ? 14.677 -19.772 -0.545 1.00 43.06 78 LYS A C 1
ATOM 637 O O . LYS A 1 78 ? 14.903 -19.185 -1.593 1.00 43.06 78 LYS A O 1
ATOM 642 N N . ASN A 1 79 ? 14.547 -19.112 0.609 1.00 47.91 79 ASN A N 1
ATOM 643 C CA . ASN A 1 79 ? 15.546 -18.179 1.177 1.00 47.91 79 ASN A CA 1
ATOM 644 C C . ASN A 1 79 ? 14.959 -17.442 2.391 1.00 47.91 79 ASN A C 1
ATOM 646 O O . ASN A 1 79 ? 13.856 -16.911 2.354 1.00 47.91 79 ASN A O 1
ATOM 650 N N . ILE A 1 80 ? 15.732 -17.343 3.471 1.00 48.78 80 ILE A N 1
ATOM 651 C CA . ILE A 1 80 ? 15.379 -16.581 4.686 1.00 48.78 80 ILE A CA 1
ATOM 652 C C . ILE A 1 80 ? 15.318 -15.053 4.414 1.00 48.78 80 ILE A C 1
ATOM 654 O O . ILE A 1 80 ? 14.842 -14.288 5.248 1.00 48.78 80 ILE A O 1
ATOM 658 N N . MET A 1 81 ? 15.754 -14.592 3.234 1.00 52.19 81 MET A N 1
ATOM 659 C CA . MET A 1 81 ? 15.785 -13.173 2.851 1.00 52.19 81 MET A CA 1
ATOM 660 C C . MET A 1 81 ? 14.415 -12.566 2.490 1.00 52.19 81 MET A C 1
ATOM 662 O O . MET A 1 81 ? 14.243 -11.361 2.667 1.00 52.19 81 MET A O 1
ATOM 666 N N . TYR A 1 82 ? 13.416 -13.363 2.090 1.00 63.06 82 TYR A N 1
ATOM 667 C CA . TYR A 1 82 ? 12.124 -12.837 1.617 1.00 63.06 82 TYR A CA 1
ATOM 668 C C . TYR A 1 82 ? 11.325 -12.085 2.696 1.00 63.06 82 TYR A C 1
ATOM 670 O O . TYR A 1 82 ? 10.921 -10.947 2.472 1.00 63.06 82 TYR A O 1
ATOM 678 N N . ALA A 1 83 ? 11.194 -12.635 3.907 1.00 61.00 83 ALA A N 1
ATOM 679 C CA . ALA A 1 83 ? 10.441 -11.987 4.991 1.00 61.00 83 ALA A CA 1
ATOM 680 C C . ALA A 1 83 ? 11.082 -10.672 5.490 1.00 61.00 83 ALA A C 1
ATOM 682 O O . ALA A 1 83 ? 10.403 -9.799 6.023 1.00 61.00 83 ALA A O 1
ATOM 683 N N . LYS A 1 84 ? 12.399 -10.492 5.311 1.00 64.88 84 LYS A N 1
ATOM 684 C CA . LYS A 1 84 ? 13.089 -9.240 5.678 1.00 64.88 84 LYS A CA 1
ATOM 685 C C . LYS A 1 84 ? 12.949 -8.153 4.616 1.00 64.88 84 LYS A C 1
ATOM 687 O O . LYS A 1 84 ? 13.049 -6.981 4.960 1.00 64.88 84 LYS A O 1
ATOM 692 N N . CYS A 1 85 ? 12.716 -8.545 3.368 1.00 73.06 85 CYS A N 1
ATOM 693 C CA . CYS A 1 85 ? 12.495 -7.631 2.249 1.00 73.06 85 CYS A CA 1
ATOM 694 C C . CYS A 1 85 ? 11.008 -7.344 2.010 1.00 73.06 85 CYS A C 1
ATOM 696 O O . CYS A 1 85 ? 10.676 -6.443 1.247 1.00 73.06 85 CYS A O 1
ATOM 698 N N . ALA A 1 86 ? 10.129 -8.090 2.677 1.00 78.56 86 ALA A N 1
ATOM 699 C CA . ALA A 1 86 ? 8.707 -7.826 2.751 1.00 78.56 86 ALA A CA 1
ATOM 700 C C . ALA A 1 86 ? 8.415 -6.410 3.250 1.00 78.56 86 ALA A C 1
ATOM 702 O O . ALA A 1 86 ? 8.939 -5.988 4.292 1.00 78.56 86 ALA A O 1
ATOM 703 N N . ASP A 1 87 ? 7.551 -5.722 2.514 1.00 85.44 87 ASP A N 1
ATOM 704 C CA . ASP A 1 87 ? 6.959 -4.451 2.908 1.00 85.44 87 ASP A CA 1
ATOM 705 C C . ASP A 1 87 ? 5.576 -4.302 2.250 1.00 85.44 87 ASP A C 1
ATOM 707 O O . ASP A 1 87 ? 5.252 -4.960 1.252 1.00 85.44 87 ASP A O 1
ATOM 711 N N . VAL A 1 88 ? 4.746 -3.432 2.816 1.00 87.88 88 VAL A N 1
ATOM 712 C CA . VAL A 1 88 ? 3.448 -3.063 2.248 1.00 87.88 88 VAL A CA 1
ATOM 713 C C . VAL A 1 88 ? 3.604 -1.976 1.189 1.00 87.88 88 VAL A C 1
ATOM 715 O O . VAL A 1 88 ? 4.329 -0.999 1.382 1.00 87.88 88 VAL A O 1
ATOM 718 N N . THR A 1 89 ? 2.822 -2.048 0.108 1.00 86.44 89 THR A N 1
ATOM 719 C CA . THR A 1 89 ? 2.692 -0.949 -0.866 1.00 86.44 89 THR A CA 1
ATOM 720 C C . THR A 1 89 ? 2.246 0.354 -0.214 1.00 86.44 89 THR A C 1
ATOM 722 O O . THR A 1 89 ? 2.588 1.418 -0.722 1.00 86.44 89 THR A O 1
ATOM 725 N N . PHE A 1 90 ? 1.528 0.285 0.910 1.00 85.88 90 PHE A N 1
ATOM 726 C CA . PHE A 1 90 ? 1.119 1.432 1.717 1.00 85.88 90 PHE A CA 1
ATOM 727 C C . PHE A 1 90 ? 0.823 1.031 3.168 1.00 85.88 90 PHE A C 1
ATOM 729 O O . PHE A 1 90 ? 0.325 -0.059 3.458 1.00 85.88 90 PHE A O 1
ATOM 736 N N . SER A 1 91 ? 1.029 1.965 4.095 1.00 86.75 91 SER A N 1
ATOM 737 C CA . SER A 1 91 ? 0.570 1.816 5.474 1.00 86.75 91 SER A CA 1
ATOM 738 C C . SER A 1 91 ? -0.916 2.169 5.604 1.00 86.75 91 SER A C 1
ATOM 740 O O . SER A 1 91 ? -1.312 3.318 5.383 1.00 86.75 91 SER A O 1
ATOM 742 N N . PHE A 1 92 ? -1.742 1.208 6.037 1.00 91.19 92 PHE A N 1
ATOM 743 C CA . PHE A 1 92 ? -3.156 1.460 6.342 1.00 91.19 92 PHE A CA 1
ATOM 744 C C . PHE A 1 92 ? -3.307 2.586 7.372 1.00 91.19 92 PHE A C 1
ATOM 746 O O . PHE A 1 92 ? -4.092 3.511 7.169 1.00 91.19 92 PHE A O 1
ATOM 753 N N . TRP A 1 93 ? -2.509 2.556 8.449 1.00 90.25 93 TRP A N 1
ATOM 754 C CA . TRP A 1 93 ? -2.571 3.567 9.508 1.00 90.25 93 TRP A CA 1
ATOM 755 C C . TRP A 1 93 ? -2.337 4.986 8.985 1.00 90.25 93 TRP A C 1
ATOM 757 O O . TRP A 1 93 ? -3.052 5.910 9.374 1.00 90.25 93 TRP A O 1
ATOM 767 N N . ILE A 1 94 ? -1.339 5.177 8.118 1.00 89.00 94 ILE A N 1
ATOM 768 C CA . ILE A 1 94 ? -0.993 6.505 7.598 1.00 89.00 94 ILE A CA 1
ATOM 769 C C . ILE A 1 94 ? -2.146 7.080 6.775 1.00 89.00 94 ILE A C 1
ATOM 771 O O . ILE A 1 94 ? -2.559 8.215 7.024 1.00 89.00 94 ILE A O 1
ATOM 775 N N . LEU A 1 95 ? -2.712 6.293 5.857 1.00 91.31 95 LEU A N 1
ATOM 776 C CA . LEU A 1 95 ? -3.843 6.725 5.033 1.00 91.31 95 LEU A CA 1
ATOM 777 C C . LEU A 1 95 ? -5.094 6.980 5.880 1.00 91.31 95 LEU A C 1
ATOM 779 O O . LEU A 1 95 ? -5.709 8.044 5.775 1.00 91.31 95 LEU A O 1
ATOM 783 N N . PHE A 1 96 ? -5.442 6.031 6.752 1.00 92.38 96 PHE A N 1
ATOM 784 C CA . PHE A 1 96 ? -6.631 6.112 7.593 1.00 92.38 96 PHE A CA 1
ATOM 785 C C . PHE A 1 96 ? -6.553 7.313 8.538 1.00 92.38 96 PHE A C 1
ATOM 787 O O . PHE A 1 96 ? -7.415 8.189 8.504 1.00 92.38 96 PHE A O 1
ATOM 794 N N . SER A 1 97 ? -5.478 7.436 9.322 1.00 89.69 97 SER A N 1
ATOM 795 C CA . SER A 1 97 ? -5.312 8.549 10.270 1.00 89.69 97 SER A CA 1
ATOM 796 C C . SER A 1 97 ? -5.252 9.920 9.585 1.00 89.69 97 SER A C 1
ATOM 798 O O . SER A 1 97 ? -5.740 10.904 10.151 1.00 89.69 97 SER A O 1
ATOM 800 N N . THR A 1 98 ? -4.725 9.998 8.358 1.00 89.81 98 THR A N 1
ATOM 801 C CA . THR A 1 98 ? -4.740 11.234 7.564 1.00 89.81 98 THR A CA 1
ATOM 802 C C . THR A 1 98 ? -6.152 11.594 7.112 1.00 89.81 98 THR A C 1
ATOM 804 O O . THR A 1 98 ? -6.556 12.745 7.262 1.00 89.81 98 THR A O 1
ATOM 807 N N . MET A 1 99 ? -6.948 10.627 6.650 1.00 91.25 99 MET A N 1
ATOM 808 C CA . MET A 1 99 ? -8.347 10.881 6.291 1.00 91.25 99 MET A CA 1
ATOM 809 C C . MET A 1 99 ? -9.176 11.335 7.505 1.00 91.25 99 MET A C 1
ATOM 811 O O . MET A 1 99 ? -9.926 12.307 7.426 1.00 91.25 99 MET A O 1
ATOM 815 N N . ILE A 1 100 ? -8.984 10.694 8.661 1.00 90.06 100 ILE A N 1
ATOM 816 C CA . ILE A 1 100 ? -9.630 11.072 9.930 1.00 90.06 100 ILE A CA 1
ATOM 817 C C . ILE A 1 100 ? -9.275 12.518 10.316 1.00 90.06 100 ILE A C 1
ATOM 819 O O . ILE A 1 100 ? -10.134 13.274 10.778 1.00 90.06 100 ILE A O 1
ATOM 823 N N . ARG A 1 101 ? -8.017 12.925 10.093 1.00 87.25 101 ARG A N 1
ATOM 824 C CA . ARG A 1 101 ? -7.564 14.307 10.291 1.00 87.25 101 ARG A CA 1
ATOM 825 C C . ARG A 1 101 ? -8.251 15.269 9.320 1.00 87.25 101 ARG A C 1
ATOM 827 O O . ARG A 1 101 ? -8.717 16.304 9.786 1.00 87.25 101 ARG A O 1
ATOM 834 N N . ILE A 1 102 ? -8.273 14.966 8.020 1.00 88.69 102 ILE A N 1
ATOM 835 C CA . ILE A 1 102 ? -8.885 15.820 6.982 1.00 88.69 102 ILE A CA 1
ATOM 836 C C . ILE A 1 102 ? -10.359 16.081 7.2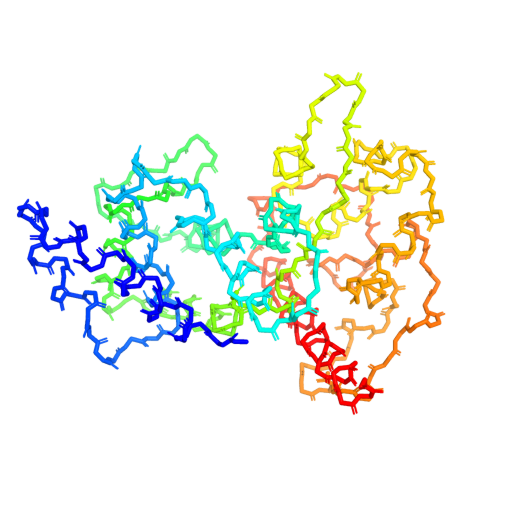99 1.00 88.69 102 ILE A C 1
ATOM 838 O O . ILE A 1 102 ? -10.835 17.202 7.155 1.00 88.69 102 ILE A O 1
ATOM 842 N N . LYS A 1 103 ? -11.053 15.072 7.828 1.00 87.81 103 LYS A N 1
ATOM 843 C CA . LYS A 1 103 ? -12.460 15.147 8.239 1.00 87.81 103 LYS A CA 1
ATOM 844 C C . LYS A 1 103 ? -12.699 15.823 9.598 1.00 87.81 103 LYS A C 1
ATOM 846 O O . LYS A 1 103 ? -13.803 15.740 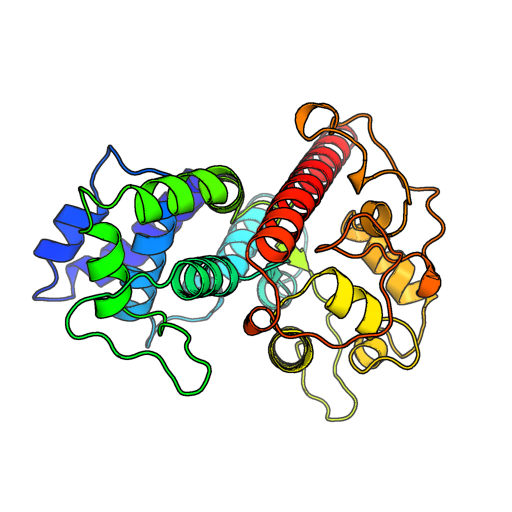10.131 1.00 87.81 103 LYS A O 1
ATOM 851 N N . ASP A 1 104 ? -11.661 16.431 10.178 1.00 86.19 104 ASP A N 1
ATOM 852 C CA . ASP A 1 104 ? -11.633 17.082 11.495 1.00 86.19 104 ASP A CA 1
ATOM 853 C C . ASP A 1 104 ? -12.327 16.284 12.612 1.00 86.19 104 ASP A C 1
ATOM 855 O O . ASP A 1 104 ? -13.042 16.799 13.478 1.00 86.19 104 ASP A O 1
ATOM 859 N N . VAL A 1 105 ? -12.122 14.967 12.617 1.00 86.62 105 VAL A N 1
ATOM 860 C CA . VAL A 1 105 ? -12.631 14.144 13.707 1.00 86.62 105 VAL A CA 1
ATOM 861 C C . VAL A 1 105 ? -11.807 14.451 14.950 1.00 86.62 105 VAL A C 1
ATOM 863 O O . VAL A 1 105 ? -10.601 14.248 14.952 1.00 86.62 105 VAL A O 1
ATOM 866 N N . LYS A 1 106 ? -12.462 14.910 16.019 1.00 84.56 106 LYS A N 1
ATOM 867 C CA . LYS A 1 106 ? -11.877 15.031 17.359 1.00 84.56 106 LYS A CA 1
ATOM 868 C C . LYS A 1 106 ? -12.042 13.724 18.136 1.00 84.56 106 LYS A C 1
ATOM 870 O O . LYS A 1 106 ? -13.096 13.098 18.048 1.00 84.56 106 LYS A O 1
ATOM 875 N N . LEU A 1 107 ? -10.994 13.348 18.868 1.00 85.12 107 LEU A N 1
ATOM 876 C CA . LEU A 1 107 ? -10.952 12.201 19.776 1.00 85.12 107 LEU A CA 1
ATOM 877 C C . LEU A 1 107 ? -10.661 12.726 21.184 1.00 85.12 107 LEU A C 1
ATOM 879 O O . LEU A 1 107 ? -9.731 13.523 21.363 1.00 85.12 107 LEU A O 1
ATOM 883 N N . ASP A 1 108 ? -11.442 12.298 22.169 1.00 81.44 108 ASP A N 1
ATOM 884 C CA . ASP A 1 108 ? -11.400 12.878 23.507 1.00 81.44 108 ASP A CA 1
ATOM 885 C C . ASP A 1 108 ? -10.100 12.541 24.243 1.00 81.44 108 ASP A C 1
ATOM 887 O O . ASP A 1 108 ? -9.622 11.407 24.286 1.00 81.44 108 ASP A O 1
ATOM 891 N N . GLY A 1 109 ? -9.473 13.572 24.815 1.00 81.31 109 GLY A N 1
ATOM 892 C CA . GLY A 1 109 ? -8.212 13.428 25.542 1.00 81.31 109 GLY A CA 1
ATOM 893 C C . GLY A 1 109 ? -7.026 12.968 24.681 1.00 81.31 109 GLY A C 1
ATOM 894 O O . GLY A 1 109 ? -6.007 12.545 25.237 1.00 81.31 109 GLY A O 1
ATOM 895 N N . VAL A 1 110 ? -7.129 13.038 23.351 1.00 85.44 110 VAL A N 1
ATOM 896 C CA . VAL A 1 110 ? -6.065 12.674 22.409 1.00 85.44 110 VAL A CA 1
ATOM 897 C C . VAL A 1 110 ? -5.538 13.925 21.714 1.00 85.44 110 VAL A C 1
ATOM 899 O O . VAL A 1 110 ? -6.289 14.705 21.132 1.00 85.44 110 VAL A O 1
ATOM 902 N N . ARG A 1 111 ? -4.214 14.098 21.731 1.00 82.62 111 ARG A N 1
ATOM 903 C CA . ARG A 1 111 ? -3.532 15.163 20.988 1.00 82.62 111 ARG A CA 1
ATOM 904 C C . ARG A 1 111 ? -2.951 14.615 19.688 1.00 82.62 111 ARG A C 1
ATOM 906 O O . ARG A 1 111 ? -2.464 13.487 19.649 1.00 82.62 111 ARG A O 1
ATOM 913 N N . LYS A 1 112 ? -2.995 15.438 18.642 1.00 82.44 112 LYS A N 1
ATOM 914 C CA . LYS A 1 112 ? -2.281 15.207 17.383 1.00 82.44 112 LYS A CA 1
ATOM 915 C C . LYS A 1 112 ? -0.797 15.559 17.564 1.00 82.44 112 LYS A C 1
ATOM 917 O O . LYS A 1 112 ? -0.455 16.380 18.418 1.00 82.44 112 LYS A O 1
ATOM 922 N N . ASN A 1 113 ? 0.076 14.934 16.781 1.00 80.88 113 ASN A N 1
ATOM 923 C CA . ASN A 1 113 ? 1.498 15.273 16.736 1.00 80.88 113 ASN A CA 1
ATOM 924 C C . ASN A 1 113 ? 1.736 16.617 16.000 1.00 80.88 113 ASN A C 1
ATOM 926 O O . ASN A 1 113 ? 0.781 17.279 15.586 1.00 80.88 113 ASN A O 1
ATOM 930 N N . LYS A 1 114 ? 3.003 17.030 15.829 1.00 76.38 114 LYS A N 1
ATOM 931 C CA . LYS A 1 114 ? 3.359 18.299 15.158 1.00 76.38 114 LYS A CA 1
ATOM 932 C C . LYS A 1 114 ? 2.866 18.371 13.709 1.00 76.38 114 LYS A C 1
ATOM 934 O O . LYS A 1 114 ? 2.515 19.447 13.243 1.00 76.38 114 LYS A O 1
ATOM 939 N N . GLU A 1 115 ? 2.766 17.232 13.030 1.00 71.00 115 GLU A N 1
ATOM 940 C CA . GLU A 1 115 ? 2.238 17.118 11.668 1.00 71.00 115 GLU A CA 1
ATOM 941 C C . GLU A 1 115 ? 0.706 16.933 11.636 1.00 71.00 115 GLU A C 1
ATOM 943 O O . GLU A 1 115 ? 0.130 16.607 10.598 1.00 71.00 115 GLU A O 1
ATOM 948 N N . GLY A 1 116 ? 0.014 17.102 12.768 1.00 73.12 116 GLY A N 1
ATOM 949 C CA . GLY A 1 116 ? -1.440 16.980 12.863 1.00 73.12 116 GLY A CA 1
ATOM 950 C C . GLY A 1 116 ? -1.968 15.541 12.784 1.00 73.12 116 GLY A C 1
ATOM 951 O O . GLY A 1 116 ? -3.179 15.349 12.664 1.00 73.12 116 GLY A O 1
ATOM 952 N N . ARG A 1 117 ? -1.099 14.528 12.841 1.00 76.62 117 ARG A N 1
ATOM 953 C CA . ARG A 1 117 ? -1.464 13.107 12.767 1.00 76.62 117 ARG A CA 1
ATOM 954 C C . ARG A 1 117 ? -1.746 12.528 14.145 1.00 76.62 117 ARG A C 1
ATOM 956 O O . ARG A 1 117 ? -1.176 12.950 15.152 1.00 76.62 117 ARG A O 1
ATOM 963 N N . TYR A 1 118 ? -2.621 11.532 14.175 1.00 85.38 118 TYR A N 1
ATOM 964 C CA . TYR A 1 118 ? -2.817 10.709 15.357 1.00 85.38 118 TYR A CA 1
ATOM 965 C C . TYR A 1 118 ? -1.688 9.686 15.489 1.00 85.38 118 TYR A C 1
ATOM 967 O O . TYR A 1 118 ? -1.257 9.087 14.503 1.00 85.38 118 TYR A O 1
ATOM 975 N N . SER A 1 119 ? -1.218 9.472 16.715 1.00 84.44 119 SER A N 1
ATOM 976 C CA . SER A 1 119 ? -0.260 8.407 17.010 1.00 84.44 119 SER A CA 1
ATOM 977 C C . SER A 1 119 ? -0.936 7.038 16.920 1.00 84.44 119 SER A C 1
ATOM 979 O O . SER A 1 119 ? -2.065 6.880 17.385 1.00 84.44 119 SER A O 1
ATOM 981 N N . LYS A 1 120 ? -0.236 6.046 16.359 1.00 86.31 120 LYS A N 1
ATOM 982 C CA . LYS A 1 120 ? -0.678 4.645 16.339 1.00 86.31 120 LYS A CA 1
ATOM 983 C C . LYS A 1 120 ? -0.463 4.037 17.728 1.00 86.31 120 LYS A C 1
ATOM 985 O O . LYS A 1 120 ? 0.621 3.538 17.989 1.00 86.31 120 LYS A O 1
ATOM 990 N N . ASN A 1 121 ? -1.440 4.170 18.625 1.00 82.44 121 ASN A N 1
ATOM 991 C CA . ASN A 1 121 ? -1.388 3.587 19.970 1.00 82.44 121 ASN A CA 1
ATOM 992 C C . ASN A 1 121 ? -2.774 3.181 20.482 1.00 82.44 121 ASN A C 1
ATOM 994 O O . ASN A 1 121 ? -3.799 3.637 19.958 1.00 82.44 121 ASN A O 1
ATOM 998 N N . PHE A 1 122 ? -2.785 2.380 21.548 1.00 81.00 122 PHE A N 1
ATOM 999 C CA . PHE A 1 122 ? -4.003 1.844 22.155 1.00 81.00 122 PHE A CA 1
ATOM 1000 C C . PHE A 1 122 ? -5.059 2.915 22.461 1.00 81.00 122 PHE A C 1
ATOM 1002 O O . PHE A 1 122 ? -6.226 2.749 22.111 1.00 81.00 122 PHE A O 1
ATOM 1009 N N . LYS A 1 123 ? -4.675 4.047 23.072 1.00 83.94 123 LYS A N 1
ATOM 1010 C CA . LYS A 1 123 ? -5.633 5.099 23.457 1.00 83.94 123 LYS A CA 1
ATOM 1011 C C . LYS A 1 123 ? -6.361 5.660 22.238 1.00 83.94 123 LYS A C 1
ATOM 1013 O O . LYS A 1 123 ? -7.581 5.808 22.270 1.00 83.94 123 LYS A O 1
ATOM 1018 N N . VAL A 1 124 ? -5.624 5.988 21.178 1.00 87.94 124 VAL A N 1
ATOM 1019 C CA . VAL A 1 124 ? -6.202 6.542 19.946 1.00 87.94 124 VAL A CA 1
ATOM 1020 C C . VAL A 1 124 ? -7.117 5.529 19.275 1.00 87.94 124 VAL A C 1
ATOM 1022 O O . VAL A 1 124 ? -8.247 5.862 18.924 1.00 87.94 124 VAL A O 1
ATOM 1025 N N . ILE A 1 125 ? -6.637 4.301 19.108 1.00 87.12 125 ILE A N 1
ATOM 1026 C CA . ILE A 1 125 ? -7.378 3.263 18.398 1.00 87.12 125 ILE A CA 1
ATOM 1027 C C . ILE A 1 125 ? -8.636 2.866 19.178 1.00 87.12 125 ILE A C 1
ATOM 1029 O O . ILE A 1 125 ? -9.712 2.799 18.595 1.00 87.12 125 ILE A O 1
ATOM 1033 N N . SER A 1 126 ? -8.543 2.709 20.499 1.00 82.81 126 SER A N 1
ATOM 1034 C CA . SER A 1 126 ? -9.702 2.449 21.358 1.00 82.81 126 SER A CA 1
ATOM 1035 C C . SER A 1 126 ? -10.746 3.567 21.258 1.00 82.81 126 SER A C 1
ATOM 1037 O O . SER A 1 126 ? -11.940 3.288 21.177 1.00 82.81 126 SER A O 1
ATOM 1039 N N . ASN A 1 127 ? -10.323 4.834 21.184 1.00 87.12 127 ASN A N 1
ATOM 1040 C CA . ASN A 1 127 ? -11.254 5.938 20.935 1.00 87.12 127 ASN A CA 1
ATOM 1041 C C . ASN A 1 127 ? -11.934 5.807 19.566 1.00 87.12 127 ASN A C 1
ATOM 1043 O O . ASN A 1 127 ? -13.135 6.012 19.478 1.00 87.12 127 ASN A O 1
ATOM 1047 N N . LEU A 1 128 ? -11.198 5.441 18.513 1.00 87.75 128 LEU A N 1
ATOM 1048 C CA . LEU A 1 128 ? -11.763 5.255 17.172 1.00 87.75 128 LEU A CA 1
ATOM 1049 C C . LEU A 1 128 ? -12.781 4.108 17.114 1.00 87.75 128 LEU A C 1
ATOM 1051 O O . LEU A 1 128 ? -13.831 4.276 16.503 1.00 87.75 128 LEU A O 1
ATOM 1055 N N . LEU A 1 129 ? -12.491 2.984 17.772 1.00 83.44 129 LEU A N 1
ATOM 1056 C CA . LEU A 1 129 ? -13.354 1.796 17.802 1.00 83.44 129 LEU A CA 1
ATOM 1057 C C . LEU A 1 129 ? -14.630 1.994 18.632 1.00 83.44 129 LEU A C 1
ATOM 1059 O O . LEU A 1 129 ? -15.657 1.392 18.347 1.00 83.44 129 LEU A O 1
ATOM 1063 N N . ASN A 1 130 ? -14.589 2.839 19.665 1.00 81.25 130 ASN A N 1
ATOM 1064 C CA . ASN A 1 130 ? -15.743 3.066 20.541 1.00 81.25 130 ASN A CA 1
ATOM 1065 C C . ASN A 1 130 ? -16.681 4.186 20.052 1.00 81.25 130 ASN A C 1
ATOM 1067 O O . ASN A 1 130 ? -17.687 4.475 20.705 1.00 81.25 130 ASN A O 1
ATOM 1071 N N . ILE A 1 131 ? -16.396 4.815 18.908 1.00 78.12 131 ILE A N 1
ATOM 1072 C CA . ILE A 1 131 ? -17.288 5.811 18.306 1.00 78.12 131 ILE A CA 1
ATOM 1073 C C . ILE A 1 131 ? -18.438 5.088 17.594 1.00 78.12 131 ILE A C 1
ATOM 1075 O O . ILE A 1 131 ? -18.337 4.736 16.424 1.00 78.12 131 ILE A O 1
ATOM 1079 N N . LYS A 1 132 ? -19.549 4.878 18.309 1.00 63.16 132 LYS A N 1
ATOM 1080 C CA . LYS A 1 132 ? -20.716 4.147 17.784 1.00 63.16 132 LYS A CA 1
ATOM 1081 C C . LYS A 1 132 ? -21.606 4.971 16.839 1.00 63.16 132 LYS A C 1
ATOM 1083 O O . LYS A 1 132 ? -22.143 4.411 15.893 1.00 63.16 132 LYS A O 1
ATOM 1088 N N . ASP A 1 133 ? -21.690 6.293 17.029 1.00 63.44 133 ASP A N 1
ATOM 1089 C CA . ASP A 1 133 ? -22.720 7.138 16.383 1.00 63.44 133 ASP A CA 1
ATOM 1090 C C . ASP A 1 133 ? -22.176 8.324 15.559 1.00 63.44 133 ASP A C 1
ATOM 1092 O O . ASP A 1 133 ? -22.884 9.297 15.291 1.00 63.44 133 ASP A O 1
ATOM 1096 N N . LYS A 1 134 ? -20.907 8.288 15.126 1.00 78.31 134 LYS A N 1
ATOM 1097 C CA . LYS A 1 134 ? -20.354 9.343 14.256 1.00 78.31 134 LYS A CA 1
ATOM 1098 C C . LYS A 1 134 ? -20.341 8.884 12.806 1.00 78.31 134 LYS A C 1
ATOM 1100 O O . LYS A 1 134 ? -19.382 8.263 12.355 1.00 78.31 134 LYS A O 1
ATOM 1105 N N . GLU A 1 135 ? -21.365 9.287 12.061 1.00 88.12 135 GLU A N 1
ATOM 1106 C CA . GLU A 1 135 ? -21.537 8.983 10.631 1.00 88.12 135 GLU A CA 1
ATOM 1107 C C . GLU A 1 135 ? -20.263 9.219 9.795 1.00 88.12 135 GLU A C 1
ATOM 1109 O O . GLU A 1 135 ? -19.927 8.443 8.905 1.00 88.12 135 GLU A O 1
ATOM 1114 N N . ILE A 1 136 ? -19.492 10.264 10.121 1.00 87.81 136 ILE A N 1
ATOM 1115 C CA . ILE A 1 136 ? -18.216 10.582 9.460 1.00 87.81 136 ILE A CA 1
ATOM 1116 C C . ILE A 1 136 ? -17.190 9.449 9.621 1.00 87.81 136 ILE A C 1
ATOM 1118 O O . ILE A 1 136 ? -16.498 9.110 8.661 1.00 87.81 136 ILE A O 1
ATOM 1122 N N . ILE A 1 137 ? -17.070 8.879 10.824 1.00 87.94 137 ILE A N 1
ATOM 1123 C CA . ILE A 1 137 ? -16.144 7.775 11.102 1.00 87.94 137 ILE A CA 1
ATOM 1124 C C . ILE A 1 137 ? -16.613 6.516 10.401 1.00 87.94 137 ILE A C 1
ATOM 1126 O O . ILE A 1 137 ? -15.810 5.902 9.708 1.00 87.94 137 ILE A O 1
ATOM 1130 N N . LYS A 1 138 ? -17.905 6.198 10.508 1.00 88.31 138 LYS A N 1
ATOM 1131 C CA . LYS A 1 138 ? -18.493 5.023 9.867 1.00 88.31 138 LYS A CA 1
ATOM 1132 C C . LYS A 1 138 ? -18.232 5.014 8.358 1.00 88.31 138 LYS A C 1
ATOM 1134 O O . LYS A 1 138 ? -17.602 4.090 7.861 1.00 88.31 138 LYS A O 1
ATOM 1139 N N . ARG A 1 139 ? -18.558 6.108 7.659 1.00 90.00 139 ARG A N 1
ATOM 1140 C CA . ARG A 1 139 ? -18.262 6.259 6.220 1.00 90.00 139 ARG A CA 1
ATOM 1141 C C . ARG A 1 139 ? -16.772 6.191 5.899 1.00 90.00 139 ARG A C 1
ATOM 1143 O O . ARG A 1 139 ? -16.384 5.753 4.821 1.00 90.00 139 ARG A O 1
ATOM 1150 N N . THR A 1 140 ? -15.922 6.670 6.810 1.00 91.50 140 THR A N 1
ATOM 1151 C CA . THR A 1 140 ? -14.470 6.569 6.630 1.00 91.50 140 THR A CA 1
ATOM 1152 C C . THR A 1 140 ? -14.016 5.120 6.760 1.00 91.50 140 THR A C 1
ATOM 1154 O O . THR A 1 140 ? -13.225 4.686 5.941 1.00 91.50 140 THR A O 1
ATOM 1157 N N . MET A 1 141 ? -14.522 4.358 7.731 1.00 91.44 141 MET A N 1
ATOM 1158 C CA . MET A 1 141 ? -14.221 2.930 7.865 1.00 91.44 141 MET A CA 1
ATOM 1159 C C . MET A 1 141 ? -14.700 2.147 6.635 1.00 91.44 141 MET A C 1
ATOM 1161 O O . MET A 1 141 ? -13.892 1.464 6.018 1.00 91.44 141 MET A O 1
ATOM 1165 N N . GLU A 1 142 ? -15.941 2.358 6.189 1.00 91.69 142 GLU A N 1
ATOM 1166 C CA . GLU A 1 142 ? -16.504 1.717 4.986 1.00 91.69 142 GLU A CA 1
ATOM 1167 C C . GLU A 1 142 ? -15.641 1.962 3.732 1.00 91.69 142 GLU A C 1
ATOM 1169 O O . GLU A 1 142 ? -15.386 1.051 2.947 1.00 91.69 142 GLU A O 1
ATOM 1174 N N . MET A 1 143 ? -15.107 3.177 3.556 1.00 93.06 143 MET A N 1
ATOM 1175 C CA . MET A 1 143 ? -14.214 3.511 2.434 1.00 93.06 143 MET A CA 1
ATOM 1176 C C . MET A 1 143 ? -12.896 2.710 2.444 1.00 93.06 143 MET A C 1
ATOM 1178 O O . MET A 1 143 ? -12.265 2.539 1.400 1.00 93.06 143 MET A O 1
ATOM 1182 N N . PHE A 1 144 ? -12.471 2.241 3.616 1.00 94.69 144 PHE A N 1
ATOM 1183 C CA . PHE A 1 144 ? -11.234 1.496 3.831 1.00 94.69 144 PHE A CA 1
ATOM 1184 C C . PHE A 1 144 ? -11.445 -0.023 3.960 1.00 94.69 144 PHE A C 1
ATOM 1186 O O . PHE A 1 144 ? -10.456 -0.752 4.078 1.00 94.69 144 PHE A O 1
ATOM 1193 N N . ASP A 1 145 ? -12.687 -0.520 3.913 1.00 92.69 145 ASP A N 1
ATOM 1194 C CA . ASP A 1 145 ? -13.005 -1.939 4.135 1.00 92.69 145 ASP A CA 1
ATOM 1195 C C . ASP A 1 145 ? -12.289 -2.865 3.156 1.00 92.69 145 ASP A C 1
ATOM 1197 O O . ASP A 1 145 ? -11.732 -3.890 3.560 1.00 92.69 145 ASP A O 1
ATOM 1201 N N . TYR A 1 146 ? -12.251 -2.495 1.872 1.00 93.19 146 TYR A N 1
ATOM 1202 C CA . TYR A 1 146 ? -11.539 -3.282 0.870 1.00 93.19 146 TYR A CA 1
ATOM 1203 C C . TYR A 1 146 ? -10.040 -3.360 1.185 1.00 93.19 146 TYR A C 1
ATOM 1205 O O . TYR A 1 146 ? -9.467 -4.445 1.214 1.00 93.19 146 TYR A O 1
ATOM 1213 N N . GLN A 1 147 ? -9.398 -2.224 1.466 1.00 91.50 147 GLN A N 1
ATOM 1214 C CA . GLN A 1 147 ? -7.966 -2.173 1.763 1.00 91.50 147 GLN A CA 1
ATOM 1215 C C . GLN A 1 147 ? -7.630 -2.940 3.030 1.00 91.50 147 GLN A C 1
ATOM 1217 O O . GLN A 1 147 ? -6.592 -3.588 3.066 1.00 91.50 147 GLN A O 1
ATOM 1222 N N . ALA A 1 148 ? -8.478 -2.867 4.057 1.00 92.19 148 ALA A N 1
ATOM 1223 C CA . ALA A 1 148 ? -8.281 -3.631 5.278 1.00 92.19 148 ALA A CA 1
ATOM 1224 C C . ALA A 1 148 ? -8.382 -5.137 4.999 1.00 92.19 148 ALA A C 1
ATOM 1226 O O . ALA A 1 148 ? -7.486 -5.893 5.368 1.00 92.19 148 ALA A O 1
ATOM 1227 N N . LYS A 1 149 ? -9.422 -5.570 4.276 1.00 90.50 149 LYS A N 1
ATOM 1228 C CA . LYS A 1 149 ? -9.627 -6.977 3.901 1.00 90.50 149 LYS A CA 1
ATOM 1229 C C . LYS A 1 149 ? -8.461 -7.549 3.090 1.00 90.50 149 LYS A C 1
ATOM 1231 O O . LYS A 1 149 ? -8.059 -8.691 3.313 1.00 90.50 149 LYS A O 1
ATOM 1236 N N . GLU A 1 150 ? -7.922 -6.754 2.174 1.00 90.62 150 GLU A N 1
ATOM 1237 C CA . GLU A 1 150 ? -6.828 -7.147 1.285 1.00 90.62 150 GLU A CA 1
ATOM 1238 C C . GLU A 1 150 ? -5.441 -6.749 1.828 1.00 90.62 150 GLU A C 1
ATOM 1240 O O . GLU A 1 150 ? -4.441 -6.880 1.119 1.00 90.62 150 GLU A O 1
ATOM 1245 N N . TYR A 1 151 ? -5.350 -6.274 3.078 1.00 89.44 151 TYR A N 1
ATOM 1246 C CA . TYR A 1 151 ? -4.124 -5.684 3.628 1.00 89.44 151 TYR A CA 1
ATOM 1247 C C . TYR A 1 151 ? -2.945 -6.663 3.644 1.00 89.44 151 TYR A C 1
ATOM 1249 O O . TYR A 1 151 ? -1.830 -6.290 3.286 1.00 89.44 151 TYR A O 1
ATOM 1257 N N . TRP A 1 152 ? -3.193 -7.923 3.996 1.00 85.12 152 TRP A N 1
ATOM 1258 C CA . TRP A 1 152 ? -2.194 -8.992 3.942 1.00 85.12 152 TRP A CA 1
ATOM 1259 C C . TRP A 1 152 ? -2.486 -9.936 2.788 1.00 85.12 152 TRP A C 1
ATOM 1261 O O . TRP A 1 152 ? -2.899 -11.077 2.971 1.00 85.12 152 TRP A O 1
ATOM 1271 N N . THR A 1 153 ? -2.304 -9.418 1.580 1.00 86.44 153 THR A N 1
ATOM 1272 C CA . THR A 1 153 ? -2.352 -10.177 0.330 1.00 86.44 153 THR A CA 1
ATOM 1273 C C . THR A 1 153 ? -1.160 -9.784 -0.535 1.00 86.44 153 THR A C 1
ATOM 1275 O O . THR A 1 153 ? -0.618 -8.686 -0.370 1.00 86.44 153 THR A O 1
ATOM 1278 N N . ARG A 1 154 ? -0.757 -10.635 -1.490 1.00 86.31 154 ARG A N 1
ATOM 1279 C CA . ARG A 1 154 ? 0.310 -10.293 -2.451 1.00 86.31 154 ARG A CA 1
ATOM 1280 C C . ARG A 1 154 ? 0.015 -8.996 -3.213 1.00 86.31 154 ARG A C 1
ATOM 1282 O O . ARG A 1 154 ? 0.933 -8.293 -3.609 1.00 86.31 154 ARG A O 1
ATOM 1289 N N . GLY A 1 155 ? -1.252 -8.616 -3.353 1.00 90.38 155 GLY A N 1
ATOM 1290 C CA . GLY A 1 155 ? -1.657 -7.367 -3.978 1.00 90.38 155 GLY A CA 1
ATOM 1291 C C . GLY A 1 155 ? -1.284 -6.111 -3.194 1.00 90.38 155 GLY A C 1
ATOM 1292 O O . GLY A 1 155 ? -1.021 -5.079 -3.810 1.00 90.38 155 GLY A O 1
ATOM 1293 N N . ASN A 1 156 ? -1.198 -6.183 -1.863 1.00 92.00 156 ASN A N 1
ATOM 1294 C CA . ASN A 1 156 ? -0.696 -5.086 -1.028 1.00 92.00 156 ASN A CA 1
ATOM 1295 C C . ASN A 1 156 ? 0.759 -5.291 -0.563 1.00 92.00 156 ASN A C 1
ATOM 1297 O O . ASN A 1 156 ? 1.362 -4.412 0.040 1.00 92.00 156 ASN A O 1
ATOM 1301 N N . LEU A 1 157 ? 1.354 -6.447 -0.819 1.00 88.75 157 LEU A N 1
ATOM 1302 C CA . LEU A 1 157 ? 2.691 -6.770 -0.337 1.00 88.75 157 LEU A CA 1
ATOM 1303 C C . LEU A 1 157 ? 3.665 -6.845 -1.503 1.00 88.75 157 LEU A C 1
ATOM 1305 O O . LEU A 1 157 ? 3.335 -7.377 -2.556 1.00 88.75 157 LEU A O 1
ATOM 1309 N N . PHE A 1 158 ? 4.882 -6.346 -1.350 1.00 86.81 158 PHE A N 1
ATOM 1310 C CA . PHE A 1 158 ? 5.949 -6.592 -2.323 1.00 86.81 158 PHE A CA 1
ATOM 1311 C C . PHE A 1 158 ? 7.242 -6.969 -1.624 1.00 86.81 158 PHE A C 1
ATOM 1313 O O . PHE A 1 158 ? 7.406 -6.754 -0.420 1.00 86.81 158 PHE A O 1
ATOM 1320 N N . LEU A 1 159 ? 8.166 -7.528 -2.395 1.00 86.00 159 LEU A N 1
ATOM 1321 C CA . LEU A 1 159 ? 9.523 -7.774 -1.949 1.00 86.00 159 LEU A CA 1
ATOM 1322 C C . LEU A 1 159 ? 10.397 -6.620 -2.413 1.00 86.00 159 LEU A C 1
ATOM 1324 O O . LEU A 1 159 ? 10.577 -6.414 -3.607 1.00 86.00 159 LEU A O 1
ATOM 1328 N N . LEU A 1 160 ? 10.957 -5.852 -1.486 1.00 86.50 160 LEU A N 1
ATOM 1329 C CA . LEU A 1 160 ? 11.948 -4.842 -1.832 1.00 86.50 160 LEU A CA 1
ATOM 1330 C C . LEU A 1 160 ? 13.252 -5.471 -2.333 1.00 86.50 160 LEU A C 1
ATOM 1332 O O . LEU A 1 160 ? 13.587 -6.595 -1.955 1.00 86.50 160 LEU A O 1
ATOM 1336 N N . PRO A 1 161 ? 14.024 -4.753 -3.170 1.00 81.19 161 PRO A N 1
ATOM 1337 C CA . PRO A 1 161 ? 15.334 -5.224 -3.592 1.00 81.19 161 PRO A CA 1
ATOM 1338 C C . PRO A 1 161 ? 16.239 -5.441 -2.374 1.00 81.19 161 PRO A C 1
ATOM 1340 O O . PRO A 1 161 ? 16.476 -4.531 -1.574 1.00 81.19 161 PRO A O 1
ATOM 1343 N N . ASP A 1 162 ? 16.799 -6.642 -2.266 1.00 73.69 162 ASP A N 1
ATOM 1344 C CA . ASP A 1 162 ? 17.743 -6.997 -1.208 1.00 73.69 162 ASP A CA 1
ATOM 1345 C C . ASP A 1 162 ? 19.148 -6.468 -1.527 1.00 73.69 162 ASP A C 1
ATOM 1347 O O . ASP A 1 162 ? 20.055 -7.196 -1.942 1.00 73.69 162 ASP A O 1
ATOM 1351 N N . LYS A 1 163 ? 19.310 -5.144 -1.424 1.00 70.00 163 LYS A N 1
ATOM 1352 C CA . LYS A 1 163 ? 20.578 -4.451 -1.674 1.00 70.00 163 LYS A CA 1
ATOM 1353 C C . LYS A 1 163 ? 20.945 -3.495 -0.547 1.00 70.00 163 LYS A C 1
ATOM 1355 O O . LYS A 1 163 ? 20.102 -2.979 0.186 1.00 70.00 163 LYS A O 1
ATOM 1360 N N . THR A 1 164 ? 22.244 -3.246 -0.425 1.00 67.62 164 THR A N 1
ATOM 1361 C CA . THR A 1 164 ? 22.810 -2.211 0.444 1.00 67.62 164 THR A CA 1
ATOM 1362 C C . THR A 1 164 ? 22.869 -0.878 -0.287 1.00 67.62 164 THR A C 1
ATOM 1364 O O . THR A 1 164 ? 23.276 -0.834 -1.448 1.00 67.62 164 THR A O 1
ATOM 1367 N N . ASN A 1 165 ? 22.532 0.212 0.400 1.00 64.62 165 ASN A N 1
ATOM 1368 C CA . ASN A 1 165 ? 22.806 1.556 -0.105 1.00 64.62 165 ASN A CA 1
ATOM 1369 C C . ASN A 1 165 ? 24.315 1.897 -0.045 1.00 64.62 165 ASN A C 1
ATOM 1371 O O . ASN A 1 165 ? 25.132 1.101 0.426 1.00 64.62 165 ASN A O 1
ATOM 1375 N N . SER A 1 166 ? 24.690 3.104 -0.485 1.00 58.19 166 SER A N 1
ATOM 1376 C CA . SER A 1 166 ? 26.079 3.606 -0.483 1.00 58.19 166 SER A CA 1
ATOM 1377 C C . SER A 1 166 ? 26.732 3.691 0.905 1.00 58.19 166 SER A C 1
ATOM 1379 O O . SER A 1 166 ? 27.952 3.779 0.999 1.00 58.19 166 SER A O 1
ATOM 1381 N N . TYR A 1 167 ? 25.944 3.622 1.980 1.00 58.47 167 TYR A N 1
ATOM 1382 C CA . TYR A 1 167 ? 26.407 3.622 3.370 1.00 58.47 167 TYR A CA 1
ATOM 1383 C C . TYR A 1 167 ? 26.466 2.210 3.977 1.00 58.47 167 TYR A C 1
ATOM 1385 O O . TYR A 1 167 ? 26.593 2.064 5.190 1.00 58.47 167 TYR A O 1
ATOM 1393 N N . GLY A 1 168 ? 26.319 1.158 3.161 1.00 63.09 168 GLY A N 1
ATOM 1394 C CA . GLY A 1 168 ? 26.327 -0.234 3.622 1.00 63.09 168 GLY A CA 1
ATOM 1395 C C . GLY A 1 168 ? 25.088 -0.634 4.431 1.00 63.09 168 GLY A C 1
ATOM 1396 O O . GLY A 1 168 ? 25.034 -1.744 4.964 1.00 63.09 168 GLY A O 1
ATOM 1397 N N . LYS A 1 169 ? 24.071 0.237 4.522 1.00 61.22 169 LYS A N 1
ATOM 1398 C CA . LYS A 1 169 ? 22.824 -0.057 5.229 1.00 61.22 169 LYS A CA 1
ATOM 1399 C C . LYS A 1 169 ? 21.953 -0.947 4.343 1.00 61.22 169 LYS A C 1
ATOM 1401 O O . LYS A 1 169 ? 21.627 -0.585 3.212 1.00 61.22 169 LYS A O 1
ATOM 1406 N N . ARG A 1 170 ? 21.606 -2.127 4.859 1.00 64.62 170 ARG A N 1
ATOM 1407 C CA . ARG A 1 170 ? 20.609 -3.031 4.263 1.00 64.62 170 ARG A CA 1
ATOM 1408 C C . ARG A 1 170 ? 19.199 -2.456 4.483 1.00 64.62 170 ARG A C 1
ATOM 1410 O O . ARG A 1 170 ? 18.983 -1.794 5.499 1.00 64.62 170 ARG A O 1
ATOM 1417 N N . LEU A 1 171 ? 18.256 -2.815 3.605 1.00 69.81 171 LEU A N 1
ATOM 1418 C CA . LEU A 1 171 ? 16.797 -2.601 3.713 1.00 69.81 171 LEU A CA 1
ATOM 1419 C C . LEU A 1 171 ? 16.290 -1.221 3.253 1.00 69.81 171 LEU A C 1
ATOM 1421 O O . LEU A 1 171 ? 16.285 -0.247 4.013 1.00 69.81 171 LEU A O 1
ATOM 1425 N N . MET A 1 172 ? 15.768 -1.184 2.022 1.00 81.69 172 MET A N 1
ATOM 1426 C CA . MET A 1 172 ? 15.105 -0.023 1.415 1.00 81.69 172 MET A CA 1
ATOM 1427 C C . MET A 1 172 ? 13.888 0.475 2.220 1.00 81.69 172 MET A C 1
ATOM 1429 O O . MET A 1 172 ? 13.597 1.668 2.158 1.00 81.69 172 MET A O 1
ATOM 1433 N N . ASN A 1 173 ? 13.236 -0.373 3.031 1.00 78.81 173 ASN A N 1
ATOM 1434 C CA . ASN A 1 173 ? 12.025 -0.054 3.812 1.00 78.81 173 ASN A CA 1
ATOM 1435 C C . ASN A 1 173 ? 12.161 1.265 4.599 1.00 78.81 173 ASN A C 1
ATOM 1437 O O . ASN A 1 173 ? 11.325 2.162 4.501 1.00 78.81 173 ASN A O 1
ATOM 1441 N N . ASN A 1 174 ? 13.269 1.428 5.336 1.00 78.62 174 ASN A N 1
ATOM 1442 C CA . ASN A 1 174 ? 13.490 2.608 6.181 1.00 78.62 174 ASN A CA 1
ATOM 1443 C C . ASN A 1 174 ? 13.618 3.903 5.367 1.00 78.62 174 ASN A C 1
ATOM 1445 O O . ASN A 1 174 ? 13.132 4.958 5.778 1.00 78.62 174 ASN A O 1
ATOM 1449 N N . ASP A 1 175 ? 14.313 3.837 4.230 1.00 85.75 175 ASP A N 1
ATOM 1450 C CA . ASP A 1 175 ? 14.489 4.998 3.361 1.00 85.75 175 ASP A CA 1
ATOM 1451 C C . ASP A 1 175 ? 13.208 5.310 2.598 1.00 85.75 175 ASP A C 1
ATOM 1453 O O . ASP A 1 175 ? 12.863 6.481 2.461 1.00 85.75 175 ASP A O 1
ATOM 1457 N N . ARG A 1 176 ? 12.465 4.287 2.170 1.00 88.00 176 ARG A N 1
ATOM 1458 C CA . ARG A 1 176 ? 11.176 4.446 1.502 1.00 88.00 176 ARG A CA 1
ATOM 1459 C C . ARG A 1 176 ? 10.196 5.229 2.368 1.00 88.00 176 ARG A C 1
ATOM 1461 O O . ARG A 1 176 ? 9.694 6.253 1.901 1.00 88.00 176 ARG A O 1
ATOM 1468 N N . PHE A 1 177 ? 9.975 4.814 3.618 1.00 84.62 177 PHE A N 1
ATOM 1469 C CA . PHE A 1 177 ? 9.062 5.528 4.513 1.00 84.62 177 PHE A CA 1
ATOM 1470 C C . PHE A 1 177 ? 9.503 6.985 4.707 1.00 84.62 177 PHE A C 1
ATOM 1472 O O . PHE A 1 177 ? 8.714 7.913 4.544 1.00 84.62 177 PHE A O 1
ATOM 1479 N N . ARG A 1 178 ? 10.796 7.204 4.979 1.00 85.81 178 ARG A N 1
ATOM 1480 C CA . ARG A 1 178 ? 11.361 8.542 5.202 1.00 85.81 178 ARG A CA 1
ATOM 1481 C C . ARG A 1 178 ? 11.241 9.459 3.982 1.00 85.81 178 ARG A C 1
ATOM 1483 O O . ARG A 1 178 ? 11.056 10.660 4.149 1.00 85.81 178 ARG A O 1
ATOM 1490 N N . LEU A 1 179 ? 11.420 8.921 2.780 1.00 87.94 179 LEU A N 1
ATOM 1491 C CA . LEU A 1 179 ? 11.464 9.701 1.543 1.00 87.94 179 LEU A CA 1
ATOM 1492 C C . LEU A 1 179 ? 10.091 9.888 0.906 1.00 87.94 179 LEU A C 1
ATOM 1494 O O . LEU A 1 179 ? 9.889 10.864 0.191 1.00 87.94 179 LEU A O 1
ATOM 1498 N N . THR A 1 180 ? 9.174 8.946 1.122 1.00 88.50 180 THR A N 1
ATOM 1499 C CA . THR A 1 180 ? 7.937 8.871 0.338 1.00 88.50 180 THR A CA 1
ATOM 1500 C C . THR A 1 180 ? 6.678 8.701 1.174 1.00 88.50 180 THR A C 1
ATOM 1502 O O . THR A 1 180 ? 5.590 8.789 0.620 1.00 88.50 180 THR A O 1
ATOM 1505 N N . GLU A 1 181 ? 6.778 8.504 2.491 1.00 87.69 181 GLU A N 1
ATOM 1506 C CA . GLU A 1 181 ? 5.653 8.150 3.373 1.00 87.69 181 GLU A CA 1
ATOM 1507 C C . GLU A 1 181 ? 4.810 6.980 2.834 1.00 87.69 181 GLU A C 1
ATOM 1509 O O . GLU A 1 181 ? 3.590 6.997 2.945 1.00 87.69 181 GLU A O 1
ATOM 1514 N N . ASP A 1 182 ? 5.449 5.992 2.206 1.00 87.12 182 ASP A N 1
ATOM 1515 C CA . ASP A 1 182 ? 4.797 4.826 1.597 1.00 87.12 182 ASP A CA 1
ATOM 1516 C C . ASP A 1 182 ? 3.858 5.149 0.421 1.00 87.12 182 ASP A C 1
ATOM 1518 O O . ASP A 1 182 ? 2.927 4.398 0.126 1.00 87.12 182 ASP A O 1
ATOM 1522 N N . LYS A 1 183 ? 4.104 6.257 -0.286 1.00 91.94 183 LYS A N 1
ATOM 1523 C CA . LYS A 1 183 ? 3.373 6.604 -1.511 1.00 91.94 183 LYS A CA 1
ATOM 1524 C C . LYS A 1 183 ? 3.888 5.808 -2.702 1.00 91.94 183 LYS A C 1
ATOM 1526 O O . LYS A 1 183 ? 5.081 5.871 -2.996 1.00 91.94 183 LYS A O 1
ATOM 1531 N N . LEU A 1 184 ? 3.020 5.054 -3.377 1.00 93.81 184 LEU A N 1
ATOM 1532 C CA . LEU A 1 184 ? 3.429 4.101 -4.415 1.00 93.81 184 LEU A CA 1
ATOM 1533 C C . LEU A 1 184 ? 3.993 4.798 -5.658 1.00 93.81 184 LEU A C 1
ATOM 1535 O O . LEU A 1 184 ? 5.089 4.462 -6.100 1.00 93.81 184 LEU A O 1
ATOM 1539 N N . ASP A 1 185 ? 3.280 5.793 -6.182 1.00 93.56 185 ASP A N 1
ATOM 1540 C CA . ASP A 1 185 ? 3.712 6.618 -7.317 1.00 93.56 185 ASP A CA 1
ATOM 1541 C C . ASP A 1 185 ? 5.069 7.285 -7.053 1.00 93.56 185 ASP A C 1
ATOM 1543 O O . ASP A 1 185 ? 6.006 7.132 -7.839 1.00 93.56 185 ASP A O 1
ATOM 1547 N N . LEU A 1 186 ? 5.211 7.948 -5.904 1.00 92.69 186 LEU A N 1
ATOM 1548 C CA . LEU A 1 186 ? 6.454 8.605 -5.506 1.00 92.69 186 LEU A CA 1
ATOM 1549 C C . LEU A 1 186 ? 7.581 7.596 -5.221 1.00 92.69 186 LEU A C 1
ATOM 1551 O O . LEU A 1 186 ? 8.730 7.866 -5.569 1.00 92.69 186 LEU A O 1
ATOM 1555 N N . THR A 1 187 ? 7.280 6.430 -4.634 1.00 94.00 187 THR A N 1
ATOM 1556 C CA . THR A 1 187 ? 8.256 5.337 -4.456 1.00 94.00 187 THR A CA 1
ATOM 1557 C C . THR A 1 187 ? 8.811 4.916 -5.809 1.00 94.00 187 THR A C 1
ATOM 1559 O O . THR A 1 187 ? 10.023 4.967 -6.006 1.00 94.00 187 THR A O 1
ATOM 1562 N N . LEU A 1 188 ? 7.936 4.578 -6.763 1.00 94.94 188 LEU A N 1
ATOM 1563 C CA . LEU A 1 188 ? 8.339 4.185 -8.112 1.00 94.94 188 LEU A CA 1
ATOM 1564 C C . LEU A 1 188 ? 9.156 5.284 -8.789 1.00 94.94 188 LEU A C 1
ATOM 1566 O O . LEU A 1 188 ? 10.220 5.005 -9.340 1.00 94.94 188 LEU A O 1
ATOM 1570 N N . TRP A 1 189 ? 8.721 6.541 -8.682 1.00 94.38 189 TRP A N 1
ATOM 1571 C CA . TRP A 1 189 ? 9.427 7.680 -9.262 1.00 94.38 189 TRP A CA 1
ATOM 1572 C C . TRP A 1 189 ? 10.847 7.839 -8.705 1.00 94.38 189 TRP A C 1
ATOM 1574 O O . TRP A 1 189 ? 11.786 8.068 -9.472 1.00 94.38 189 TRP A O 1
ATOM 1584 N N . GLN A 1 190 ? 11.019 7.686 -7.387 1.00 93.62 190 GLN A N 1
ATOM 1585 C CA . GLN A 1 190 ? 12.319 7.784 -6.714 1.00 93.62 190 GLN A CA 1
ATOM 1586 C C . GLN A 1 190 ? 13.231 6.583 -7.001 1.00 93.62 190 GLN A C 1
ATOM 1588 O O . GLN A 1 190 ? 14.445 6.698 -6.816 1.00 93.62 190 GLN A O 1
ATOM 1593 N N . CYS A 1 191 ? 12.682 5.446 -7.438 1.00 94.44 191 CYS A N 1
ATOM 1594 C CA . CYS A 1 191 ? 13.458 4.267 -7.820 1.00 94.44 191 CYS A CA 1
ATOM 1595 C C . CYS A 1 191 ? 14.120 4.403 -9.200 1.00 94.44 191 CYS A C 1
ATOM 1597 O O . CYS A 1 191 ? 15.158 3.785 -9.426 1.00 94.44 191 CYS A O 1
ATOM 1599 N N . PHE A 1 192 ? 13.577 5.208 -10.121 1.00 95.50 192 PHE A N 1
ATOM 1600 C CA . PHE A 1 192 ? 14.223 5.447 -11.420 1.00 95.50 192 PHE A CA 1
ATOM 1601 C C . PHE A 1 192 ? 15.530 6.223 -11.269 1.00 95.50 192 PHE A C 1
ATOM 1603 O O . PHE A 1 192 ? 15.642 7.097 -10.406 1.00 95.50 192 PHE A O 1
ATOM 1610 N N . LYS A 1 193 ? 16.497 5.950 -12.156 1.00 93.44 193 LYS A N 1
ATOM 1611 C CA . LYS A 1 193 ? 17.815 6.603 -12.187 1.00 93.44 193 LYS A CA 1
ATOM 1612 C C . LYS A 1 193 ? 17.725 8.116 -11.948 1.00 93.44 193 LYS A C 1
ATOM 1614 O O . LYS A 1 193 ? 16.955 8.821 -12.605 1.00 93.44 193 LYS A O 1
ATOM 1619 N N . GLY A 1 194 ? 18.536 8.600 -11.006 1.00 89.81 194 GLY A N 1
ATOM 1620 C CA . GLY A 1 194 ? 18.549 9.995 -10.548 1.00 89.81 194 GLY A CA 1
ATOM 1621 C C . GLY A 1 194 ? 17.607 10.284 -9.372 1.00 89.81 194 GLY A C 1
ATOM 1622 O O . GLY A 1 194 ? 17.703 11.350 -8.773 1.00 89.81 194 GLY A O 1
ATOM 1623 N N . GLY A 1 195 ? 16.718 9.353 -9.014 1.00 92.19 195 GLY A N 1
ATOM 1624 C CA . GLY A 1 195 ? 15.935 9.401 -7.780 1.00 92.19 195 GLY A CA 1
ATOM 1625 C C . GLY A 1 195 ? 16.699 8.840 -6.575 1.00 92.19 195 GLY A C 1
ATOM 1626 O O . GLY A 1 195 ? 17.654 8.074 -6.713 1.00 92.19 195 GLY A O 1
ATOM 1627 N N . LYS A 1 196 ? 16.268 9.194 -5.362 1.00 91.50 196 LYS A N 1
ATOM 1628 C CA . LYS A 1 196 ? 16.964 8.857 -4.105 1.00 91.50 196 LYS A CA 1
ATOM 1629 C C . LYS A 1 196 ? 16.933 7.358 -3.763 1.00 91.50 196 LYS A C 1
ATOM 1631 O O . LYS A 1 196 ? 17.765 6.905 -2.983 1.00 91.50 196 LYS A O 1
ATOM 1636 N N . LEU A 1 197 ? 15.995 6.594 -4.331 1.00 92.00 197 LEU A N 1
ATOM 1637 C CA . LEU A 1 197 ? 15.878 5.142 -4.139 1.00 92.00 197 LEU A CA 1
ATOM 1638 C C . LEU A 1 197 ? 16.542 4.336 -5.272 1.00 92.00 197 LEU A C 1
ATOM 1640 O O . LEU A 1 197 ? 16.670 3.119 -5.163 1.00 92.00 197 LEU A O 1
ATOM 1644 N N . SER A 1 198 ? 17.021 4.986 -6.337 1.00 92.25 198 SER A N 1
ATOM 1645 C CA . SER A 1 198 ? 17.611 4.292 -7.495 1.00 92.25 198 SER A CA 1
ATOM 1646 C C . SER A 1 198 ? 18.898 3.521 -7.194 1.00 92.25 198 SER A C 1
ATOM 1648 O O . SER A 1 198 ? 19.188 2.506 -7.832 1.00 92.25 198 SER A O 1
ATOM 1650 N N . ILE A 1 199 ? 19.601 3.899 -6.127 1.00 90.25 199 ILE A N 1
ATOM 1651 C CA . ILE A 1 199 ? 20.775 3.188 -5.609 1.00 90.25 199 ILE A CA 1
ATOM 1652 C C . ILE A 1 199 ? 20.477 1.720 -5.255 1.00 90.25 199 ILE A C 1
ATOM 1654 O O . ILE A 1 199 ? 21.337 0.857 -5.434 1.00 90.25 199 ILE A O 1
ATOM 1658 N N . TYR A 1 200 ? 19.248 1.399 -4.828 1.00 89.00 200 TYR A N 1
ATOM 1659 C CA . TYR A 1 200 ? 18.830 0.024 -4.519 1.00 89.00 200 TYR A CA 1
ATOM 1660 C C . TYR A 1 200 ? 18.703 -0.850 -5.774 1.00 89.00 200 TYR A C 1
ATOM 1662 O O . TYR A 1 200 ? 18.749 -2.077 -5.701 1.00 89.00 200 TYR A O 1
ATOM 1670 N N . PHE A 1 201 ? 18.659 -0.219 -6.945 1.00 90.44 201 PHE A N 1
ATOM 1671 C CA . PHE A 1 201 ? 18.703 -0.858 -8.255 1.00 90.44 201 PHE A CA 1
ATOM 1672 C C . PHE A 1 201 ? 20.052 -0.647 -8.953 1.00 90.44 201 PHE A C 1
ATOM 1674 O O . PHE A 1 201 ? 20.186 -0.978 -10.125 1.00 90.44 201 PHE A O 1
ATOM 1681 N N . GLN A 1 202 ? 21.085 -0.190 -8.227 1.00 89.19 202 GLN A N 1
ATOM 1682 C CA . GLN A 1 202 ? 22.414 0.144 -8.766 1.00 89.19 202 GLN A CA 1
ATOM 1683 C C . GLN A 1 202 ? 22.348 1.192 -9.885 1.00 89.19 202 GLN A C 1
ATOM 1685 O O . GLN A 1 202 ? 23.062 1.076 -10.880 1.00 89.19 202 GLN A O 1
ATOM 1690 N N . ASP A 1 203 ? 21.431 2.156 -9.758 1.00 89.81 203 ASP A N 1
ATOM 1691 C CA . ASP A 1 203 ? 21.185 3.195 -10.764 1.00 89.81 203 ASP A CA 1
ATOM 1692 C C . ASP A 1 203 ? 20.885 2.624 -12.168 1.00 89.81 203 ASP A C 1
ATOM 1694 O O . ASP A 1 203 ? 21.078 3.295 -13.189 1.00 89.81 203 ASP A O 1
ATOM 1698 N N . ASN A 1 204 ? 20.413 1.372 -12.223 1.00 92.94 204 ASN A N 1
ATOM 1699 C CA . ASN A 1 204 ? 20.126 0.630 -13.440 1.00 92.94 204 ASN A CA 1
ATOM 1700 C C . ASN A 1 204 ? 18.606 0.474 -13.610 1.00 92.94 204 ASN A C 1
ATOM 1702 O O . ASN A 1 204 ? 17.946 -0.257 -12.869 1.00 92.94 204 ASN A O 1
ATOM 1706 N N . ASN A 1 205 ? 18.067 1.149 -14.629 1.00 96.12 205 ASN A N 1
ATOM 1707 C CA . ASN A 1 205 ? 16.642 1.112 -14.945 1.00 96.12 205 ASN A CA 1
ATOM 1708 C C . ASN A 1 205 ? 16.167 -0.266 -15.430 1.00 96.12 205 ASN A C 1
ATOM 1710 O O . ASN A 1 205 ? 15.018 -0.596 -15.187 1.00 96.12 205 ASN A O 1
ATOM 1714 N N . GLU A 1 206 ? 17.009 -1.082 -16.065 1.00 96.00 206 GLU A N 1
ATOM 1715 C CA . GLU A 1 206 ? 16.634 -2.438 -16.498 1.00 96.00 206 GLU A CA 1
ATOM 1716 C C . GLU A 1 206 ? 16.324 -3.314 -15.279 1.00 96.00 206 GLU A C 1
ATOM 1718 O O . GLU A 1 206 ? 15.266 -3.930 -15.216 1.00 96.00 206 GLU A O 1
ATOM 1723 N N . LYS A 1 207 ? 17.170 -3.255 -14.241 1.00 93.38 207 LYS A N 1
ATOM 1724 C CA . LYS A 1 207 ? 16.938 -3.975 -12.972 1.00 93.38 207 LYS A CA 1
ATOM 1725 C C . LYS A 1 207 ? 15.681 -3.498 -12.249 1.00 93.38 207 LYS A C 1
ATOM 1727 O O . LYS A 1 207 ? 15.006 -4.287 -11.595 1.00 93.38 207 LYS A O 1
ATOM 1732 N N . LEU A 1 208 ? 15.381 -2.201 -12.333 1.00 95.56 208 LEU A N 1
ATOM 1733 C CA . LEU A 1 208 ? 14.133 -1.653 -11.808 1.00 95.56 208 LEU A CA 1
ATOM 1734 C C . LEU A 1 208 ? 12.923 -2.167 -12.595 1.00 95.56 208 LEU A C 1
ATOM 1736 O O . LEU A 1 208 ? 11.928 -2.546 -11.988 1.00 95.56 208 LEU A O 1
ATOM 1740 N N . VAL A 1 209 ? 12.998 -2.180 -13.926 1.00 97.00 209 VAL A N 1
ATOM 1741 C CA . VAL A 1 209 ? 11.921 -2.665 -14.800 1.00 97.00 209 VAL A CA 1
ATOM 1742 C C . VAL A 1 209 ? 11.645 -4.148 -14.549 1.00 97.00 209 VAL A C 1
ATOM 1744 O O . VAL A 1 209 ? 10.485 -4.523 -14.403 1.00 97.00 209 VAL A O 1
ATOM 1747 N N . GLU A 1 210 ? 12.685 -4.977 -14.427 1.00 94.94 210 GLU A N 1
ATOM 1748 C CA . GLU A 1 210 ? 12.560 -6.391 -14.041 1.00 94.94 210 GLU A CA 1
ATOM 1749 C C . GLU A 1 210 ? 11.819 -6.543 -12.708 1.00 94.94 210 GLU A C 1
ATOM 1751 O O . GLU A 1 210 ? 10.879 -7.330 -12.603 1.00 94.94 210 GLU A O 1
ATOM 1756 N N . TRP A 1 211 ? 12.192 -5.740 -11.706 1.00 94.00 211 TRP A N 1
ATOM 1757 C CA . TRP A 1 211 ? 11.531 -5.747 -10.405 1.00 94.00 211 TRP A CA 1
ATOM 1758 C C . TRP A 1 211 ? 10.061 -5.307 -10.485 1.00 94.00 211 TRP A C 1
ATOM 1760 O O . TRP A 1 211 ? 9.193 -5.988 -9.943 1.00 94.00 211 TRP A O 1
ATOM 1770 N N . ILE A 1 212 ? 9.761 -4.222 -11.210 1.00 96.25 212 ILE A N 1
ATOM 1771 C CA . ILE A 1 212 ? 8.391 -3.727 -11.429 1.00 96.25 212 ILE A CA 1
ATOM 1772 C C . ILE A 1 212 ? 7.506 -4.828 -12.020 1.00 96.25 212 ILE A C 1
ATOM 1774 O O . ILE A 1 212 ? 6.409 -5.048 -11.509 1.00 96.25 212 ILE A O 1
ATOM 1778 N N . LYS A 1 213 ? 7.990 -5.538 -13.049 1.00 95.00 213 LYS A N 1
ATOM 1779 C CA . LYS A 1 213 ? 7.251 -6.643 -13.675 1.00 95.00 213 LYS A CA 1
ATOM 1780 C C . LYS A 1 213 ? 7.087 -7.834 -12.728 1.00 95.00 213 LYS A C 1
ATOM 1782 O O . LYS A 1 213 ? 6.003 -8.401 -12.650 1.00 95.00 213 LYS A O 1
ATOM 1787 N N . SER A 1 214 ? 8.125 -8.175 -11.958 1.00 91.69 214 SER A N 1
ATOM 1788 C CA . SER A 1 214 ? 8.061 -9.274 -10.978 1.00 91.69 214 SER A CA 1
ATOM 1789 C C . SER A 1 214 ? 7.052 -9.038 -9.846 1.00 91.69 214 SER A C 1
ATOM 1791 O O . SER A 1 214 ? 6.563 -9.986 -9.240 1.00 91.69 214 SER A O 1
ATOM 1793 N N . GLU A 1 215 ? 6.728 -7.774 -9.565 1.00 93.38 215 GLU A N 1
ATOM 1794 C CA . GLU A 1 215 ? 5.768 -7.376 -8.532 1.00 93.38 215 GLU A CA 1
ATOM 1795 C C . GLU A 1 215 ? 4.404 -6.952 -9.104 1.00 93.38 215 GLU A C 1
ATOM 1797 O O . GLU A 1 215 ? 3.557 -6.462 -8.350 1.00 93.38 215 GLU A O 1
ATOM 1802 N N . HIS A 1 216 ? 4.173 -7.145 -10.408 1.00 96.00 216 HIS A N 1
ATOM 1803 C CA . HIS A 1 216 ? 2.956 -6.769 -11.137 1.00 96.00 216 HIS A CA 1
ATOM 1804 C C . HIS A 1 216 ? 2.581 -5.277 -11.024 1.00 96.00 216 HIS A C 1
ATOM 1806 O O . HIS A 1 216 ? 1.417 -4.903 -10.839 1.00 96.00 216 HIS A O 1
ATOM 1812 N N . LEU A 1 217 ? 3.580 -4.393 -11.073 1.00 96.94 217 LEU A N 1
ATOM 1813 C CA . LEU A 1 217 ? 3.410 -2.941 -10.943 1.00 96.94 217 LEU A CA 1
ATOM 1814 C C . LEU A 1 217 ? 3.357 -2.208 -12.294 1.00 96.94 217 LEU A C 1
ATOM 1816 O O . LEU A 1 217 ? 3.194 -0.991 -12.322 1.00 96.94 217 LEU A O 1
ATOM 1820 N N . GLU A 1 218 ? 3.445 -2.921 -13.416 1.00 96.75 218 GLU A N 1
ATOM 1821 C CA . GLU A 1 218 ? 3.384 -2.380 -14.780 1.00 96.75 218 GLU A CA 1
ATOM 1822 C C . GLU A 1 218 ? 2.098 -1.583 -15.069 1.00 96.75 218 GLU A C 1
ATOM 1824 O O . GLU A 1 218 ? 2.128 -0.608 -15.823 1.00 96.75 218 GLU A O 1
ATOM 1829 N N . CYS A 1 219 ? 0.990 -1.902 -14.388 1.00 96.19 219 CYS A N 1
ATOM 1830 C CA . CYS A 1 219 ? -0.262 -1.144 -14.470 1.00 96.19 219 CYS A CA 1
ATOM 1831 C C . CYS A 1 219 ? -0.091 0.350 -14.119 1.00 96.19 219 CYS A C 1
ATOM 1833 O O . CYS A 1 219 ? -0.760 1.206 -14.699 1.00 96.19 219 CYS A O 1
ATOM 1835 N N . MET A 1 220 ? 0.873 0.693 -13.254 1.00 95.81 220 MET A N 1
ATOM 1836 C CA . MET A 1 220 ? 1.199 2.073 -12.869 1.00 95.81 220 MET A CA 1
ATOM 1837 C C . MET A 1 220 ? 1.737 2.925 -14.026 1.00 95.81 220 MET A C 1
ATOM 1839 O O . MET A 1 220 ? 1.819 4.145 -13.889 1.00 95.81 220 MET A O 1
ATOM 1843 N N . PHE A 1 221 ? 2.092 2.308 -15.155 1.00 95.50 221 PHE A N 1
ATOM 1844 C CA . PHE A 1 221 ? 2.686 2.963 -16.325 1.00 95.50 221 PHE A CA 1
ATOM 1845 C C . PHE A 1 221 ? 1.730 3.040 -17.523 1.00 95.50 221 PHE A C 1
ATOM 1847 O O . PHE A 1 221 ? 2.071 3.613 -18.558 1.00 95.50 221 PHE A O 1
ATOM 1854 N N . SER A 1 222 ? 0.524 2.482 -17.393 1.00 92.50 222 SER A N 1
ATOM 1855 C CA . SER A 1 222 ? -0.461 2.414 -18.470 1.00 92.50 222 SER A CA 1
ATOM 1856 C C . SER A 1 222 ? -1.546 3.473 -18.318 1.00 92.50 222 SER A C 1
ATOM 1858 O O . SER A 1 222 ? -2.372 3.372 -17.417 1.00 92.50 222 SER A O 1
ATOM 1860 N N . ARG A 1 223 ? -1.590 4.457 -19.224 1.00 86.81 223 ARG A N 1
ATOM 1861 C CA . ARG A 1 223 ? -2.461 5.651 -19.130 1.00 86.81 223 ARG A CA 1
ATOM 1862 C C . ARG A 1 223 ? -3.936 5.364 -18.852 1.00 86.81 223 ARG A C 1
ATOM 1864 O O . ARG A 1 223 ? -4.598 6.195 -18.245 1.00 86.81 223 ARG A O 1
ATOM 1871 N N . ASP A 1 224 ? -4.428 4.214 -19.290 1.00 89.31 224 ASP A N 1
ATOM 1872 C CA . ASP A 1 224 ? -5.849 3.894 -19.220 1.00 89.31 224 ASP A CA 1
ATOM 1873 C C . ASP A 1 224 ? -6.202 3.078 -17.967 1.00 89.31 224 ASP A C 1
ATOM 1875 O O . ASP A 1 224 ? -7.378 2.883 -17.672 1.00 89.31 224 ASP A O 1
ATOM 1879 N N . PHE A 1 225 ? -5.214 2.609 -17.192 1.00 94.25 225 PHE A N 1
ATOM 1880 C CA . PHE A 1 225 ? -5.458 1.714 -16.057 1.00 94.25 225 PHE A CA 1
ATOM 1881 C C . PHE A 1 225 ? -6.379 2.335 -15.002 1.00 94.25 225 PHE A C 1
ATOM 1883 O O . PHE A 1 225 ? -7.349 1.707 -14.578 1.00 94.25 225 PHE A O 1
ATOM 1890 N N . PHE A 1 226 ? -6.132 3.586 -14.599 1.00 93.12 226 PHE A N 1
ATOM 1891 C CA . PHE A 1 226 ? -6.984 4.247 -13.607 1.00 93.12 226 PHE A CA 1
ATOM 1892 C C . PHE A 1 226 ? -8.339 4.702 -14.158 1.00 93.12 226 PHE A C 1
ATOM 1894 O O . PHE A 1 226 ? -9.242 4.977 -13.363 1.00 93.12 226 PHE A O 1
ATOM 1901 N N . CYS A 1 227 ? -8.527 4.688 -15.482 1.00 91.31 227 CYS A N 1
ATOM 1902 C CA . CYS A 1 227 ? -9.822 4.898 -16.130 1.00 91.31 227 CYS A CA 1
ATOM 1903 C C . CYS A 1 227 ? -10.716 3.650 -16.087 1.00 91.31 227 CYS A C 1
ATOM 1905 O O . CYS A 1 227 ? -11.922 3.764 -16.285 1.00 91.31 227 CYS A O 1
ATOM 1907 N N . ILE A 1 228 ? -10.159 2.466 -15.813 1.00 93.75 228 ILE A N 1
ATOM 1908 C CA . ILE A 1 228 ? -10.943 1.232 -15.705 1.00 93.75 228 ILE A CA 1
ATOM 1909 C C . ILE A 1 228 ? -11.716 1.235 -14.390 1.00 93.75 228 ILE A C 1
ATOM 1911 O O . ILE A 1 228 ? -11.152 1.475 -13.320 1.00 93.75 228 ILE A O 1
ATOM 1915 N N . GLU A 1 229 ? -13.012 0.946 -14.458 1.00 94.88 229 GLU A N 1
ATOM 1916 C CA . GLU A 1 229 ? -13.844 0.768 -13.271 1.00 94.88 229 GLU A CA 1
ATOM 1917 C C . GLU A 1 229 ? -13.336 -0.377 -12.398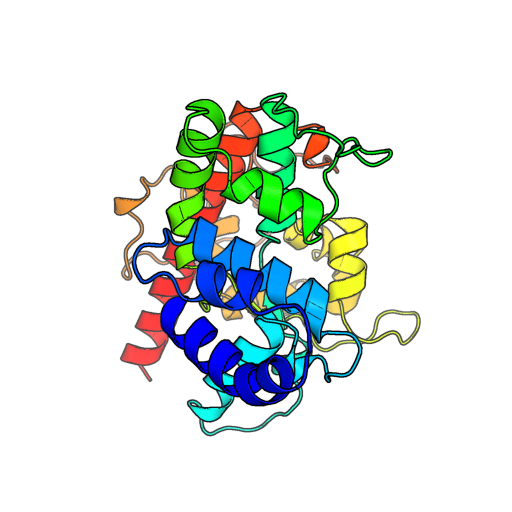 1.00 94.88 229 GLU A C 1
ATOM 1919 O O . GLU A 1 229 ? -12.794 -1.367 -12.886 1.00 94.88 229 GLU A O 1
ATOM 1924 N N . PHE A 1 230 ? -13.537 -0.272 -11.086 1.00 95.06 230 PHE A N 1
ATOM 1925 C CA . PHE A 1 230 ? -12.996 -1.248 -10.140 1.00 95.06 230 PHE A CA 1
ATOM 1926 C C . PHE A 1 230 ? -13.398 -2.698 -10.473 1.00 95.06 230 PHE A C 1
ATOM 1928 O O . PHE A 1 230 ? -12.578 -3.613 -10.370 1.00 95.06 230 PHE A O 1
ATOM 1935 N N . ASP A 1 231 ? -14.631 -2.920 -10.930 1.00 95.00 231 ASP A N 1
ATOM 1936 C CA . ASP A 1 231 ? -15.137 -4.240 -11.331 1.00 95.00 231 ASP A CA 1
ATOM 1937 C C . ASP A 1 231 ? -14.614 -4.727 -12.687 1.00 95.00 231 ASP A C 1
ATOM 1939 O O . ASP A 1 231 ? -14.606 -5.929 -12.941 1.00 95.00 231 ASP A O 1
ATOM 1943 N N . GLY A 1 232 ? -14.082 -3.824 -13.513 1.00 94.75 232 GLY A N 1
ATOM 1944 C CA . GLY A 1 232 ? -13.381 -4.157 -14.754 1.00 94.75 232 GLY A CA 1
ATOM 1945 C C . GLY A 1 232 ? -11.966 -4.706 -14.541 1.00 94.75 232 GLY A C 1
ATOM 1946 O O . GLY A 1 232 ? -11.368 -5.237 -15.477 1.00 94.75 232 GLY A O 1
ATOM 1947 N N . ILE A 1 233 ? -11.420 -4.623 -13.322 1.00 96.94 233 ILE A N 1
ATOM 1948 C CA . ILE A 1 233 ? -10.116 -5.204 -12.982 1.00 96.94 233 ILE A CA 1
ATOM 1949 C C . ILE A 1 233 ? -10.266 -6.721 -12.807 1.00 96.94 233 ILE A C 1
ATOM 1951 O O . ILE A 1 233 ? -10.584 -7.219 -11.723 1.00 96.94 233 ILE A O 1
ATOM 1955 N N . THR A 1 234 ? -10.044 -7.458 -13.894 1.00 94.62 234 THR A N 1
ATOM 1956 C CA . THR A 1 234 ? -10.159 -8.925 -13.959 1.00 94.62 234 THR A CA 1
ATOM 1957 C C . THR A 1 234 ? -8.790 -9.599 -14.070 1.00 94.62 234 THR A C 1
ATOM 1959 O O . THR A 1 234 ? -7.772 -8.928 -14.226 1.00 94.62 234 THR A O 1
ATOM 1962 N N . LYS A 1 235 ? -8.752 -10.936 -13.997 1.00 92.06 235 LYS A N 1
ATOM 1963 C CA . LYS A 1 235 ? -7.521 -11.726 -14.184 1.00 92.06 235 LYS A CA 1
ATOM 1964 C C . LYS A 1 235 ? -7.005 -11.783 -15.621 1.00 92.06 235 LYS A C 1
ATOM 1966 O O . LYS A 1 235 ? -5.849 -12.134 -15.843 1.00 92.06 235 LYS A O 1
ATOM 1971 N N . GLU A 1 236 ? -7.842 -11.411 -16.587 1.00 93.44 236 GLU A N 1
ATOM 1972 C CA . GLU A 1 236 ? -7.433 -11.329 -17.991 1.00 93.44 236 GLU A CA 1
ATOM 1973 C C . GLU A 1 236 ? -6.815 -9.982 -18.352 1.00 93.44 236 GLU A C 1
ATOM 1975 O O . GLU A 1 236 ? -6.152 -9.874 -19.381 1.00 93.44 236 GLU A O 1
ATOM 1980 N N . LEU A 1 237 ? -6.982 -8.971 -17.496 1.00 93.88 237 LEU A N 1
ATOM 1981 C CA . LEU A 1 237 ? -6.318 -7.692 -17.675 1.00 93.88 237 LEU A CA 1
ATOM 1982 C C . LEU A 1 237 ? -4.803 -7.877 -17.530 1.00 93.88 237 LEU A C 1
ATOM 1984 O O . LEU A 1 237 ? -4.331 -8.435 -16.539 1.00 93.88 237 LEU A O 1
ATOM 1988 N N . ASN A 1 238 ? -4.054 -7.400 -18.520 1.00 91.75 238 ASN A N 1
ATOM 1989 C CA . ASN A 1 238 ? -2.608 -7.541 -18.578 1.00 91.75 238 ASN A CA 1
ATOM 1990 C C . ASN A 1 238 ? -1.962 -6.265 -19.134 1.00 91.75 238 ASN A C 1
ATOM 1992 O O . ASN A 1 238 ? -2.474 -5.671 -20.081 1.00 91.75 238 ASN A O 1
ATOM 1996 N N . TYR A 1 239 ? -0.831 -5.881 -18.551 1.00 94.38 239 TYR A N 1
ATOM 1997 C CA . TYR A 1 239 ? -0.010 -4.748 -18.963 1.00 94.38 239 TYR A CA 1
ATOM 1998 C C . TYR A 1 239 ? 1.470 -5.125 -19.134 1.00 94.38 239 TYR A C 1
ATOM 2000 O O . TYR A 1 239 ? 2.327 -4.251 -19.044 1.00 94.38 239 TYR A O 1
ATOM 2008 N N . ASP A 1 240 ? 1.793 -6.397 -19.395 1.00 91.12 240 ASP A N 1
ATOM 2009 C CA . ASP A 1 240 ? 3.179 -6.876 -19.573 1.00 91.12 240 ASP A CA 1
ATOM 2010 C C . ASP A 1 240 ? 3.966 -6.093 -20.651 1.00 91.12 240 ASP A C 1
ATOM 2012 O O . ASP A 1 240 ? 5.191 -5.936 -20.539 1.00 91.12 240 ASP A O 1
ATOM 2016 N N . ASP A 1 241 ? 3.250 -5.560 -21.650 1.00 92.00 241 ASP A N 1
ATOM 2017 C CA . ASP A 1 241 ? 3.763 -4.728 -22.749 1.00 92.00 241 ASP A CA 1
ATOM 2018 C C . ASP A 1 241 ? 3.787 -3.220 -22.429 1.00 92.00 241 ASP A C 1
ATOM 2020 O O . ASP A 1 241 ? 4.074 -2.402 -23.302 1.00 92.00 241 ASP A O 1
ATOM 2024 N N . ALA A 1 242 ? 3.469 -2.809 -21.197 1.00 93.62 242 ALA A N 1
ATOM 2025 C CA . ALA A 1 242 ? 3.488 -1.400 -20.824 1.00 93.62 242 ALA A CA 1
ATOM 2026 C C . ALA A 1 242 ? 4.900 -0.802 -20.931 1.00 93.62 242 ALA A C 1
ATOM 2028 O O . ALA A 1 242 ? 5.897 -1.376 -20.482 1.00 93.62 242 ALA A O 1
ATOM 2029 N N . ASP A 1 243 ? 4.959 0.417 -21.462 1.00 94.62 243 ASP A N 1
ATOM 2030 C CA . ASP A 1 243 ? 6.174 1.219 -21.563 1.00 94.62 243 ASP A CA 1
ATOM 2031 C C . ASP A 1 243 ? 6.591 1.767 -20.185 1.00 94.62 243 ASP A C 1
ATOM 2033 O O . ASP A 1 243 ? 6.198 2.869 -19.775 1.00 94.62 243 ASP A O 1
ATOM 2037 N N . ILE A 1 244 ? 7.410 1.001 -19.460 1.00 96.69 244 ILE A N 1
ATOM 2038 C CA . ILE A 1 244 ? 7.881 1.337 -18.108 1.00 96.69 244 ILE A CA 1
ATOM 2039 C C . ILE A 1 244 ? 8.998 2.392 -18.176 1.00 96.69 244 ILE A C 1
ATOM 2041 O O . ILE A 1 244 ? 10.195 2.105 -18.125 1.00 96.69 244 ILE A O 1
ATOM 2045 N N . PHE A 1 245 ? 8.585 3.657 -18.257 1.00 94.50 245 PHE A N 1
ATOM 2046 C CA . PHE A 1 245 ? 9.460 4.825 -18.165 1.00 94.50 245 PHE A CA 1
ATOM 2047 C C . PHE A 1 245 ? 9.048 5.730 -17.006 1.00 94.50 245 PHE A C 1
ATOM 2049 O O . PHE A 1 245 ? 7.863 5.883 -16.712 1.00 94.50 245 PHE A O 1
ATOM 2056 N N . LYS A 1 246 ? 10.022 6.425 -16.404 1.00 92.81 246 LYS A N 1
ATOM 2057 C CA . LYS A 1 246 ? 9.790 7.406 -15.327 1.00 92.81 246 LYS A CA 1
ATOM 2058 C C . LYS A 1 246 ? 8.692 8.424 -15.675 1.00 92.81 246 LYS A C 1
ATOM 2060 O O . LYS A 1 246 ? 7.905 8.804 -14.819 1.00 92.81 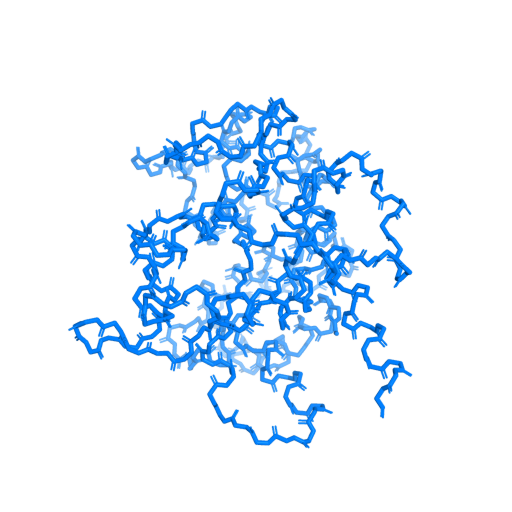246 LYS A O 1
ATOM 2065 N N . THR A 1 247 ? 8.628 8.846 -16.937 1.00 90.50 247 THR A N 1
ATOM 2066 C CA . THR A 1 247 ? 7.663 9.824 -17.469 1.00 90.50 247 THR A CA 1
ATOM 2067 C C . THR A 1 247 ? 6.257 9.266 -17.708 1.00 90.50 247 THR A C 1
ATOM 2069 O O . THR A 1 247 ? 5.343 10.045 -17.980 1.00 90.50 247 THR A O 1
ATOM 2072 N N . ASN A 1 248 ? 6.079 7.945 -17.626 1.00 92.88 248 ASN A N 1
ATOM 2073 C CA . ASN A 1 248 ? 4.798 7.262 -17.807 1.00 92.88 248 ASN A CA 1
ATOM 2074 C C . ASN A 1 248 ? 4.135 6.867 -16.480 1.00 92.88 248 ASN A C 1
ATOM 2076 O O . ASN A 1 248 ? 3.005 6.390 -16.509 1.00 92.88 248 ASN A O 1
ATOM 2080 N N . ILE A 1 249 ? 4.790 7.093 -15.332 1.00 93.12 249 ILE A N 1
ATOM 2081 C CA . ILE A 1 249 ? 4.185 6.847 -14.016 1.00 93.12 249 ILE A CA 1
ATOM 2082 C C . ILE A 1 249 ? 2.901 7.666 -13.892 1.00 93.12 249 ILE A C 1
ATOM 2084 O O . ILE A 1 249 ? 2.888 8.884 -14.101 1.00 93.12 249 ILE A O 1
ATOM 2088 N N . GLN A 1 250 ? 1.822 6.993 -13.523 1.00 91.62 250 GLN A N 1
ATOM 2089 C CA . GLN A 1 250 ? 0.544 7.630 -13.266 1.00 91.62 250 GLN A CA 1
ATOM 2090 C C . GLN A 1 250 ? 0.478 8.223 -11.863 1.00 91.62 250 GLN A C 1
ATOM 2092 O O . GLN A 1 250 ? 0.982 7.653 -10.894 1.00 91.62 250 GLN A O 1
ATOM 2097 N N . CYS A 1 251 ? -0.174 9.379 -11.767 1.00 89.81 251 CYS A N 1
ATOM 2098 C CA . CYS A 1 251 ? -0.480 10.009 -10.497 1.00 89.81 251 CYS A CA 1
ATOM 2099 C C . CYS A 1 251 ? -1.567 9.215 -9.764 1.00 89.81 251 CYS A C 1
ATOM 2101 O O . CYS A 1 251 ? -2.586 8.862 -10.354 1.00 89.81 251 CYS A O 1
ATOM 2103 N N . MET A 1 252 ? -1.380 8.958 -8.470 1.00 92.50 252 MET A N 1
ATOM 2104 C CA . MET A 1 252 ? -2.373 8.208 -7.697 1.00 92.50 252 MET A CA 1
ATOM 2105 C C . MET A 1 252 ? -3.546 9.081 -7.241 1.00 92.50 252 MET A C 1
ATOM 2107 O O . MET A 1 252 ? -4.647 8.570 -7.072 1.00 92.50 252 MET A O 1
ATOM 2111 N N . TYR A 1 253 ? -3.344 10.386 -7.051 1.00 89.88 253 TYR A N 1
ATOM 2112 C CA . TYR A 1 253 ? -4.326 11.276 -6.417 1.00 89.88 253 TYR A CA 1
ATOM 2113 C C . TYR A 1 253 ? -5.076 12.207 -7.390 1.00 89.88 253 TYR A C 1
ATOM 2115 O O . TYR A 1 253 ? -6.038 12.866 -6.986 1.00 89.88 253 TYR A O 1
ATOM 2123 N N . SER A 1 254 ? -4.699 12.245 -8.673 1.00 82.62 254 SER A N 1
ATOM 2124 C CA . SER A 1 254 ? -5.368 13.042 -9.712 1.00 82.62 254 SER A CA 1
ATOM 2125 C C . SER A 1 254 ? -5.627 12.228 -10.982 1.00 82.62 254 SER A C 1
ATOM 2127 O O . SER A 1 254 ? -4.863 11.332 -11.323 1.00 82.62 254 SER A O 1
ATOM 2129 N N . GLN A 1 255 ? -6.711 12.559 -11.695 1.00 65.44 255 GLN A N 1
ATOM 2130 C CA . GLN A 1 255 ? -7.025 11.986 -13.014 1.00 65.44 255 GLN A CA 1
ATOM 2131 C C . GLN A 1 255 ? -6.375 12.764 -14.171 1.00 65.44 255 GLN A C 1
ATOM 2133 O O . GLN A 1 255 ? -6.224 12.238 -15.267 1.00 65.44 255 GLN A O 1
ATOM 2138 N N . GLU A 1 256 ? -5.995 14.024 -13.943 1.00 59.41 256 GLU A N 1
ATOM 2139 C CA . GLU A 1 256 ? -5.631 14.967 -15.011 1.00 59.41 256 GLU A CA 1
ATOM 2140 C C . GLU A 1 256 ? -4.139 14.993 -15.369 1.00 59.41 256 GLU A C 1
ATOM 2142 O O . GLU A 1 256 ? -3.716 15.791 -16.206 1.00 59.41 256 GLU A O 1
ATOM 2147 N N . SER A 1 257 ? -3.302 14.147 -14.771 1.00 51.16 257 SER A N 1
ATOM 2148 C CA . SER A 1 257 ? -1.867 14.241 -15.021 1.00 51.16 257 SER A CA 1
ATOM 2149 C C . SER A 1 257 ? -1.133 12.914 -14.865 1.00 51.16 257 SER A C 1
ATOM 2151 O O . SER A 1 257 ? -1.319 12.158 -13.913 1.00 51.16 257 SER A O 1
ATOM 2153 N N . ARG A 1 258 ? -0.202 12.666 -15.799 1.00 58.94 258 ARG A N 1
ATOM 2154 C CA . ARG A 1 258 ? 0.989 11.859 -15.493 1.00 58.94 258 ARG A CA 1
ATOM 2155 C C . ARG A 1 258 ? 1.623 12.443 -14.236 1.00 58.94 258 ARG A C 1
ATOM 2157 O O . ARG A 1 258 ? 1.503 13.650 -14.031 1.00 58.94 258 ARG A O 1
ATOM 2164 N N . TYR A 1 259 ? 2.281 11.624 -13.420 1.00 57.34 259 TYR A N 1
ATOM 2165 C CA . TYR A 1 259 ? 2.938 12.102 -12.207 1.00 57.34 259 TYR A CA 1
ATOM 2166 C C . TYR A 1 259 ? 3.749 13.373 -12.516 1.00 57.34 259 TYR A C 1
ATOM 2168 O O . TYR A 1 259 ? 4.730 13.343 -13.264 1.00 57.34 259 TYR A O 1
ATOM 2176 N N . ILE A 1 260 ? 3.284 14.508 -11.993 1.00 58.59 260 ILE A N 1
ATOM 2177 C CA . ILE A 1 260 ? 4.032 15.761 -12.036 1.00 58.59 260 ILE A CA 1
ATOM 2178 C C . ILE A 1 260 ? 5.101 15.599 -10.969 1.00 58.59 260 ILE A C 1
ATOM 2180 O O . ILE A 1 260 ? 4.788 15.119 -9.884 1.00 58.59 260 ILE A O 1
ATOM 2184 N N . GLU A 1 261 ? 6.345 15.965 -11.277 1.00 65.06 261 GLU A N 1
ATOM 2185 C CA . GLU A 1 261 ? 7.478 15.943 -10.347 1.00 65.06 261 GLU A CA 1
ATOM 2186 C C . GLU A 1 261 ? 7.221 16.866 -9.147 1.00 65.06 261 GLU A C 1
ATOM 2188 O O . GLU A 1 261 ? 7.729 17.978 -9.043 1.00 65.06 261 GLU A O 1
ATOM 2193 N N . ARG A 1 262 ? 6.371 16.406 -8.237 1.00 68.31 262 ARG A N 1
ATOM 2194 C CA . ARG A 1 262 ? 6.008 17.075 -7.009 1.00 68.31 262 ARG A CA 1
ATOM 2195 C C . ARG A 1 262 ? 6.151 16.049 -5.909 1.00 68.31 262 ARG A C 1
ATOM 2197 O O . ARG A 1 262 ? 5.333 15.149 -5.772 1.00 68.31 262 ARG A O 1
ATOM 2204 N N . GLU A 1 263 ? 7.201 16.200 -5.113 1.00 78.62 263 GLU A N 1
ATOM 2205 C CA . GLU A 1 263 ? 7.201 15.601 -3.785 1.00 78.62 263 GLU A CA 1
ATOM 2206 C C . GLU A 1 263 ? 6.012 16.226 -3.022 1.00 78.62 263 GLU A C 1
ATOM 2208 O O . GLU A 1 263 ? 5.893 17.451 -2.952 1.00 78.62 263 GLU A O 1
ATOM 2213 N N . TYR A 1 264 ? 5.083 15.399 -2.537 1.00 82.00 264 TYR A N 1
ATOM 2214 C CA . TYR A 1 264 ? 3.923 15.832 -1.751 1.00 82.00 264 TYR A CA 1
ATOM 2215 C C . TYR A 1 264 ? 3.825 15.020 -0.461 1.00 82.00 264 TYR A C 1
ATOM 2217 O O . TYR A 1 264 ? 4.322 13.894 -0.377 1.00 82.00 264 TYR A O 1
ATOM 2225 N N . LEU A 1 265 ? 3.175 15.578 0.555 1.00 84.06 265 LEU A N 1
ATOM 2226 C CA . LEU A 1 265 ? 2.808 14.840 1.767 1.00 84.06 265 LEU A CA 1
ATOM 2227 C C . LEU A 1 265 ? 1.335 14.439 1.700 1.00 84.06 265 LEU A C 1
ATOM 2229 O O . LEU A 1 265 ? 0.516 15.179 1.159 1.00 84.06 265 LEU A O 1
ATOM 2233 N N . PHE A 1 266 ? 0.948 13.319 2.319 1.00 85.50 266 PHE A N 1
ATOM 2234 C CA . PHE A 1 266 ? -0.485 12.972 2.390 1.00 85.50 266 PHE A CA 1
ATOM 2235 C C . PHE A 1 266 ? -1.313 14.067 3.076 1.00 85.50 266 PHE A C 1
ATOM 2237 O O . PHE A 1 266 ? -2.476 14.278 2.753 1.00 85.50 266 PHE A O 1
ATOM 2244 N N . SER A 1 267 ? -0.701 14.803 4.005 1.00 80.44 267 SER A N 1
ATOM 2245 C CA . SER A 1 267 ? -1.323 15.937 4.687 1.00 80.44 267 SER A CA 1
ATOM 2246 C C . SER A 1 267 ? -1.606 17.154 3.810 1.00 80.44 267 SER A C 1
ATOM 2248 O O . SER A 1 267 ? -2.292 18.065 4.272 1.00 80.44 267 SER A O 1
ATOM 2250 N N . GLU A 1 268 ? -1.016 17.214 2.619 1.00 86.19 268 GLU A N 1
ATOM 2251 C CA . GLU A 1 268 ? -1.208 18.298 1.652 1.00 86.19 268 GLU A CA 1
ATOM 2252 C C . GLU A 1 268 ? -2.325 17.987 0.655 1.00 86.19 268 GLU A C 1
ATOM 2254 O O . GLU A 1 268 ? -2.781 18.895 -0.036 1.00 86.19 268 GLU A O 1
ATOM 2259 N N . LEU A 1 269 ? -2.766 16.728 0.586 1.00 89.25 269 LEU A N 1
ATOM 2260 C CA . LEU A 1 269 ? -3.858 16.319 -0.281 1.00 89.25 269 LEU A CA 1
ATOM 2261 C C . LEU A 1 269 ? -5.205 16.769 0.294 1.00 89.25 269 LEU A C 1
ATOM 2263 O O . LEU A 1 269 ? -5.490 16.626 1.487 1.00 89.25 269 LEU A O 1
ATOM 2267 N N . SER A 1 270 ? -6.065 17.278 -0.582 1.00 91.69 270 SER A N 1
ATOM 2268 C CA . SER A 1 270 ? -7.479 17.506 -0.296 1.00 91.69 270 SER A CA 1
ATOM 2269 C C . SER A 1 270 ? -8.221 16.190 -0.033 1.00 91.69 270 SER A C 1
ATOM 2271 O O . SER A 1 270 ? -7.746 15.098 -0.352 1.00 91.69 270 SER A O 1
ATOM 2273 N N . GLU A 1 271 ? -9.442 16.274 0.510 1.00 92.38 271 GLU A N 1
ATOM 2274 C CA . GLU A 1 271 ? -10.280 15.083 0.711 1.00 92.38 271 GLU A CA 1
ATOM 2275 C C . GLU A 1 271 ? -10.504 14.307 -0.600 1.00 92.38 271 GLU A C 1
ATOM 2277 O O . GLU A 1 271 ? -10.465 13.078 -0.597 1.00 92.38 271 GLU A O 1
ATOM 2282 N N . ASN A 1 272 ? -10.713 15.007 -1.720 1.00 93.31 272 ASN A N 1
ATOM 2283 C CA . ASN A 1 272 ? -10.948 14.373 -3.018 1.00 93.31 272 ASN A CA 1
ATOM 2284 C C . ASN A 1 272 ? -9.684 13.708 -3.572 1.00 93.31 272 ASN A C 1
ATOM 2286 O O . ASN A 1 272 ? -9.754 12.583 -4.053 1.00 93.31 272 ASN A O 1
ATOM 2290 N N . GLU A 1 273 ? -8.526 14.356 -3.447 1.00 93.19 273 GLU A N 1
ATOM 2291 C CA . GLU A 1 273 ? -7.242 13.768 -3.845 1.00 93.19 273 GLU A CA 1
ATOM 2292 C C . GLU A 1 273 ? -6.916 12.519 -3.018 1.00 93.19 273 GLU A C 1
ATOM 2294 O O . GLU A 1 273 ? -6.524 11.492 -3.569 1.00 93.19 273 GLU A O 1
ATOM 2299 N N . MET A 1 274 ? -7.162 12.557 -1.704 1.00 93.00 274 MET A N 1
ATOM 2300 C CA . MET A 1 274 ? -7.012 11.377 -0.850 1.00 93.00 274 MET A CA 1
ATOM 2301 C C . MET A 1 274 ? -7.970 10.250 -1.245 1.00 93.00 274 MET A C 1
ATOM 2303 O O . MET A 1 274 ? -7.560 9.093 -1.272 1.00 93.00 274 MET A O 1
ATOM 2307 N N . LYS A 1 275 ? -9.233 10.558 -1.570 1.00 93.81 275 LYS A N 1
ATOM 2308 C CA . LYS A 1 275 ? -10.190 9.554 -2.068 1.00 93.81 275 LYS A CA 1
ATOM 2309 C C . LYS A 1 275 ? -9.724 8.929 -3.379 1.00 93.81 275 LYS A C 1
ATOM 2311 O O . LYS A 1 275 ? -9.761 7.709 -3.501 1.00 93.81 275 LYS A O 1
ATOM 2316 N N . ASN A 1 276 ? -9.244 9.737 -4.322 1.00 93.75 276 ASN A N 1
ATOM 2317 C CA . ASN A 1 276 ? -8.695 9.243 -5.583 1.00 93.75 276 ASN A CA 1
ATOM 2318 C C . ASN A 1 276 ? -7.497 8.322 -5.341 1.00 93.75 276 ASN A C 1
ATOM 2320 O O . ASN A 1 276 ? -7.474 7.216 -5.875 1.00 93.75 276 ASN A O 1
ATOM 2324 N N . TYR A 1 277 ? -6.568 8.728 -4.467 1.00 94.50 277 TYR A N 1
ATOM 2325 C CA . TYR A 1 277 ? -5.425 7.901 -4.073 1.00 94.50 277 TYR A CA 1
ATOM 2326 C C . TYR A 1 277 ? -5.882 6.546 -3.532 1.00 94.50 277 TYR A C 1
ATOM 2328 O O . TYR A 1 277 ? -5.396 5.502 -3.960 1.00 94.50 277 TYR A O 1
ATOM 2336 N N . ILE A 1 278 ? -6.851 6.559 -2.615 1.00 94.88 278 ILE A N 1
ATOM 2337 C CA . ILE A 1 278 ? -7.428 5.366 -1.993 1.00 94.88 278 ILE A CA 1
ATOM 2338 C C . ILE A 1 278 ? -8.069 4.453 -3.046 1.00 94.88 278 ILE A C 1
ATOM 2340 O O . ILE A 1 278 ? -7.771 3.264 -3.044 1.00 94.88 278 ILE A O 1
ATOM 2344 N N . ILE A 1 279 ? -8.887 4.983 -3.960 1.00 94.81 279 ILE A N 1
ATOM 2345 C CA . ILE A 1 279 ? -9.557 4.213 -5.024 1.00 94.81 279 ILE A CA 1
ATOM 2346 C C . ILE A 1 279 ? -8.539 3.602 -5.993 1.00 94.81 279 ILE A C 1
ATOM 2348 O O . ILE A 1 279 ? -8.580 2.404 -6.274 1.00 94.81 279 ILE A O 1
ATOM 2352 N N . ASN A 1 280 ? -7.596 4.403 -6.487 1.00 95.25 280 ASN A N 1
ATOM 2353 C CA . ASN A 1 280 ? -6.568 3.945 -7.421 1.00 95.25 280 ASN A CA 1
ATOM 2354 C C . ASN A 1 280 ? -5.689 2.865 -6.792 1.00 95.25 280 ASN A C 1
ATOM 2356 O O . ASN A 1 280 ? -5.364 1.863 -7.427 1.00 95.25 280 ASN A O 1
ATOM 2360 N N . LEU A 1 281 ? -5.402 3.000 -5.503 1.00 95.62 281 LEU A N 1
ATOM 2361 C CA . LEU A 1 281 ? -4.710 1.980 -4.741 1.00 95.62 281 LEU A CA 1
ATOM 2362 C C . LEU A 1 281 ? -5.502 0.668 -4.634 1.00 95.62 281 LEU A C 1
ATOM 2364 O O . LEU A 1 281 ? -4.910 -0.396 -4.801 1.00 95.62 281 LEU A O 1
ATOM 2368 N N . GLN A 1 282 ? -6.825 0.706 -4.432 1.00 95.81 282 GLN A N 1
ATOM 2369 C CA . GLN A 1 282 ? -7.655 -0.513 -4.469 1.00 95.81 282 GLN A CA 1
ATOM 2370 C C . GLN A 1 282 ? -7.538 -1.217 -5.820 1.00 95.81 282 GLN A C 1
ATOM 2372 O O . GLN A 1 282 ? -7.410 -2.443 -5.857 1.00 95.81 282 GLN A O 1
ATOM 2377 N N . LYS A 1 283 ? -7.552 -0.452 -6.922 1.00 96.56 283 LYS A N 1
ATOM 2378 C CA . LYS A 1 283 ? -7.400 -0.991 -8.281 1.00 96.56 283 LYS A CA 1
ATOM 2379 C C . LYS A 1 283 ? -6.049 -1.686 -8.453 1.00 96.56 283 LYS A C 1
ATOM 2381 O O . LYS A 1 283 ? -6.025 -2.817 -8.931 1.00 96.56 283 LYS A O 1
ATOM 2386 N N . VAL A 1 284 ? -4.952 -1.068 -8.001 1.00 96.88 284 VAL A N 1
ATOM 2387 C CA . VAL A 1 284 ? -3.609 -1.683 -8.030 1.00 96.88 284 VAL A CA 1
ATOM 2388 C C . VAL A 1 284 ? -3.585 -2.986 -7.231 1.00 96.88 284 VAL A C 1
ATOM 2390 O O . VAL A 1 284 ? -3.151 -4.007 -7.756 1.00 96.88 284 VAL A O 1
ATOM 2393 N N . ILE A 1 285 ? -4.094 -2.991 -5.993 1.00 95.94 285 ILE A N 1
ATOM 2394 C CA . ILE A 1 285 ? -4.136 -4.206 -5.159 1.00 95.94 285 ILE A CA 1
ATOM 2395 C C . ILE A 1 285 ? -4.927 -5.313 -5.857 1.00 95.94 285 ILE A C 1
ATOM 2397 O O . ILE A 1 285 ? -4.466 -6.451 -5.918 1.00 95.94 285 ILE A O 1
ATOM 2401 N N . LYS A 1 286 ? -6.109 -4.987 -6.399 1.00 96.69 286 LYS A N 1
ATOM 2402 C CA . LYS A 1 286 ? -6.967 -5.948 -7.107 1.00 96.69 286 LYS A CA 1
ATOM 2403 C C . LYS A 1 286 ? -6.263 -6.530 -8.329 1.00 96.69 286 LYS A C 1
ATOM 2405 O O . LYS A 1 286 ? -6.267 -7.745 -8.505 1.00 96.69 286 LYS A O 1
ATOM 2410 N N . TYR A 1 287 ? -5.633 -5.675 -9.135 1.00 97.31 287 TYR A N 1
ATOM 2411 C CA . TYR A 1 287 ? -4.861 -6.087 -10.304 1.00 97.31 287 TYR A CA 1
ATOM 2412 C C . TYR A 1 287 ? -3.751 -7.058 -9.907 1.00 97.31 287 TYR A C 1
ATOM 2414 O O . TYR A 1 287 ? -3.702 -8.177 -10.408 1.00 97.31 287 TYR A O 1
ATOM 2422 N N . ARG A 1 288 ? -2.921 -6.670 -8.937 1.00 95.81 288 ARG A N 1
ATOM 2423 C CA . ARG A 1 288 ? -1.803 -7.488 -8.463 1.00 95.81 288 ARG A CA 1
ATOM 2424 C C . ARG A 1 288 ? -2.276 -8.828 -7.899 1.00 95.81 288 ARG A C 1
ATOM 2426 O O . ARG A 1 288 ? -1.726 -9.858 -8.268 1.00 95.81 288 ARG A O 1
ATOM 2433 N N . ASN A 1 289 ? -3.328 -8.842 -7.075 1.00 93.88 289 ASN A N 1
ATOM 2434 C CA . ASN A 1 289 ? -3.922 -10.088 -6.574 1.00 93.88 289 ASN A CA 1
ATOM 2435 C C . ASN A 1 289 ? -4.373 -11.006 -7.716 1.00 93.88 289 ASN A C 1
ATOM 2437 O O . ASN A 1 289 ? -4.064 -12.195 -7.701 1.00 93.88 289 ASN A O 1
ATOM 2441 N N . ASN A 1 290 ? -5.056 -10.462 -8.725 1.00 95.38 290 ASN A N 1
ATOM 2442 C CA . ASN A 1 290 ? -5.484 -11.237 -9.886 1.00 95.38 290 ASN A CA 1
ATOM 2443 C C . ASN A 1 290 ? -4.299 -11.799 -10.691 1.00 95.38 290 ASN A C 1
ATOM 2445 O O . ASN A 1 290 ? -4.376 -12.938 -11.151 1.00 95.38 290 ASN A O 1
ATOM 2449 N N . ARG A 1 291 ? -3.214 -11.027 -10.857 1.00 94.38 291 ARG A N 1
ATOM 2450 C CA . ARG A 1 291 ? -2.003 -11.472 -11.566 1.00 94.38 291 ARG A CA 1
ATOM 2451 C C . ARG A 1 291 ? -1.302 -12.607 -10.823 1.00 94.38 291 ARG A C 1
ATOM 2453 O O . ARG A 1 291 ? -1.100 -13.657 -11.417 1.00 94.38 291 ARG A O 1
ATOM 2460 N N . PHE A 1 292 ? -1.087 -12.468 -9.514 1.00 90.06 292 PHE A N 1
ATOM 2461 C CA . PHE A 1 292 ? -0.490 -13.542 -8.713 1.00 90.06 292 PHE A CA 1
ATOM 2462 C C . PHE A 1 292 ? -1.338 -14.823 -8.708 1.00 90.06 292 PHE A C 1
ATOM 2464 O O . PHE A 1 292 ? -0.788 -15.917 -8.776 1.00 90.06 292 PHE A O 1
ATOM 2471 N N . ILE A 1 293 ? -2.673 -14.715 -8.673 1.00 89.38 293 ILE A N 1
ATOM 2472 C CA . ILE A 1 293 ? -3.557 -15.887 -8.807 1.00 89.38 293 ILE A CA 1
ATOM 2473 C C . ILE A 1 293 ? -3.359 -16.560 -10.170 1.00 89.38 293 ILE A C 1
ATOM 2475 O O . ILE A 1 293 ? -3.223 -17.779 -10.232 1.00 89.38 293 ILE A O 1
ATOM 2479 N N . LYS A 1 294 ? -3.327 -15.777 -11.254 1.00 88.38 294 LYS A N 1
ATOM 2480 C CA . LYS A 1 294 ? -3.131 -16.294 -12.614 1.00 88.38 294 LYS A CA 1
ATOM 2481 C C . LYS A 1 294 ? -1.772 -16.972 -12.782 1.00 88.38 294 LYS A C 1
ATOM 2483 O O . LYS A 1 294 ? -1.698 -18.000 -13.447 1.00 88.38 294 LYS A O 1
ATOM 2488 N N . ASP A 1 295 ? -0.718 -16.444 -12.174 1.00 85.81 295 ASP A N 1
ATOM 2489 C CA . ASP A 1 295 ? 0.608 -17.061 -12.224 1.00 85.81 295 ASP A CA 1
ATOM 2490 C C . ASP A 1 295 ? 0.618 -18.426 -11.521 1.00 85.81 295 ASP A C 1
ATOM 2492 O O . ASP A 1 295 ? 1.165 -19.381 -12.067 1.00 85.81 295 ASP A O 1
ATOM 2496 N N . CYS A 1 296 ? -0.077 -18.560 -10.384 1.00 80.94 296 CYS A N 1
ATOM 2497 C CA . CYS A 1 296 ? -0.259 -19.848 -9.704 1.00 80.94 296 CYS A CA 1
ATOM 2498 C C . CYS A 1 296 ? -1.136 -20.847 -10.482 1.00 80.94 296 CYS A C 1
ATOM 2500 O O . CYS A 1 296 ? -0.962 -22.050 -10.327 1.00 80.94 296 CYS A O 1
ATOM 2502 N N . GLU A 1 297 ? -2.098 -20.385 -11.291 1.00 83.44 297 GLU A N 1
ATOM 2503 C CA . GLU A 1 297 ? -2.912 -21.262 -12.155 1.00 83.44 297 GLU A CA 1
ATOM 2504 C C . GLU A 1 297 ? -2.098 -21.840 -13.332 1.00 83.44 297 GLU A C 1
ATOM 2506 O O . GLU A 1 297 ? -2.473 -22.876 -13.881 1.00 83.44 297 GLU A O 1
ATOM 2511 N N . ASN A 1 298 ? -1.007 -21.174 -13.727 1.00 74.31 298 ASN A N 1
ATOM 2512 C CA . ASN A 1 298 ? -0.173 -21.547 -14.875 1.00 74.31 298 ASN A CA 1
ATOM 2513 C C . ASN A 1 298 ? 1.146 -22.253 -14.496 1.00 74.31 298 ASN A C 1
ATOM 2515 O O . ASN A 1 298 ? 1.869 -22.680 -15.400 1.00 74.31 298 ASN A O 1
ATOM 2519 N N . SER A 1 299 ? 1.474 -22.344 -13.202 1.00 64.25 299 SER A N 1
ATOM 2520 C CA . SER A 1 299 ? 2.673 -23.003 -12.653 1.00 64.25 299 SER A CA 1
ATOM 2521 C C . SER A 1 299 ? 2.425 -24.465 -12.301 1.00 64.25 299 SER A C 1
ATOM 2523 O O . SER A 1 299 ? 3.289 -25.304 -12.636 1.00 64.25 299 SER A O 1
#

Secondary structure (DSSP, 8-state):
--HHHHHHHHHHHHHHHHTT-TT-HHHHHHHT-S---HHHHHHHHHHHHHHHGGGS-HHHH-HHHHHHHHHHHHS----TTHHHHEEESS-HHHHHHHHHHHTT---TT----TTSPPPSSHHHHHHHHT--S-HHHHHHHHHHHHHHHTTTSTTTEEE----B-TTS-B-HHHHHHHHHTT-HHHHHHHHSTTSTTGGGGTT-HHHHHHHHHHTT-GGGG-TTGGGS-GGG--TT---TT----GGGPBPSS-SS-B--S----GGGS-HHHHHHHHHHHHHHHHHHHHHHHHHHHH-